Protein AF-A0A414PH60-F1 (afdb_monomer)

Solvent-accessible surface area (backbone atoms only — not comparable to full-atom values): 13903 Å² total; per-residue (Å²): 142,56,68,68,60,50,53,48,50,56,52,50,49,57,58,44,50,56,52,50,50,49,52,34,56,58,52,38,43,76,34,67,74,60,23,50,67,58,74,72,51,89,72,81,60,56,83,90,37,93,73,44,60,95,53,89,54,65,97,31,64,74,48,78,45,77,36,85,91,78,62,26,36,39,35,39,36,82,88,46,42,30,40,21,73,43,99,86,48,77,70,41,76,49,82,78,62,74,76,64,20,98,89,38,74,54,27,80,47,69,52,97,86,70,30,35,36,43,18,4,35,38,21,45,27,39,34,36,80,90,81,56,44,41,23,31,66,89,79,66,44,72,57,75,90,68,90,65,66,85,53,30,98,53,25,24,56,39,70,45,70,84,48,92,91,48,75,38,61,26,33,66,86,83,39,49,84,83,58,80,77,58,73,83,59,75,76,56,75,80,50,71,66,57,50,50,49,32,55,73,44,31,31,75,80,60,37,79,62,14,70,63,48,34,61,55,56,54,31,47,52,52,50,48,53,55,50,51,53,51,49,55,55,62,73,76,105

Organism: Bacteroides stercoris (NCBI:txid46506)

Nearest PDB structures (foldseek):
  4a2m-assembly2_D  TM=5.462E-01  e=1.491E-02  Bacteroides thetaiotaomicron VPI-5482
  5yp1-assembly1_A  TM=4.738E-01  e=5.887E-01  Pseudoxanthomonas mexicana
  8ojh-assembly1_A  TM=5.884E-01  e=1.587E+00  Homo sapiens
  3ei1-assembly1_A  TM=3.874E-01  e=5.405E+00  Homo sapiens
  4e5z-assembly1_A  TM=4.357E-01  e=9.138E+00  Homo sapiens

Secondary structure (DSSP, 8-state):
--HHHHHHHHHHHHHHHHHHHHHHHHHHTTSTTTHHHHHH---PPPTTSTT--S-TTTTTEEEEEEETTTTEEEEEETTEEEEESSTTSPPEE-SS-----TT-EEEEEE-TTSPEEEEETTEEEEEETTTTEEEETTT-SBPP----SSS-SS-EEEEE--STT--EEEETTTB-SSSPPPGGGTTPPPPHHHHHHHHHTTHHHHGGGHHHHHHHHHHHHHHHHHHHHHHHHHHT-

pLDDT: mean 85.85, std 8.8, range [46.19, 95.44]

Radius of gyration: 25.02 Å; Cα contacts (8 Å, |Δi|>4): 302; chains: 1; bounding box: 64×38×75 Å

Structure (mmCIF, N/CA/C/O backbone):
data_AF-A0A414PH60-F1
#
_entry.id   AF-A0A414PH60-F1
#
loop_
_atom_site.group_PDB
_atom_site.id
_atom_site.type_symbol
_atom_site.label_atom_id
_atom_site.label_alt_id
_atom_site.label_comp_id
_atom_site.label_asym_id
_atom_site.label_entity_id
_atom_site.label_seq_id
_atom_site.pdbx_PDB_ins_code
_atom_site.Cartn_x
_atom_site.Cartn_y
_atom_site.Cartn_z
_atom_site.occupancy
_atom_site.B_iso_or_equiv
_atom_site.auth_seq_id
_atom_site.auth_comp_id
_atom_site.auth_asym_id
_atom_site.auth_atom_id
_atom_site.pdbx_PDB_model_num
ATOM 1 N N . TRP A 1 1 ? 40.222 -10.799 -34.090 1.00 56.47 1 TRP A N 1
ATOM 2 C CA . TRP A 1 1 ? 39.369 -10.710 -32.886 1.00 56.47 1 TRP A CA 1
ATOM 3 C C . TRP A 1 1 ? 38.248 -9.677 -33.088 1.00 56.47 1 TRP A C 1
ATOM 5 O O . TRP A 1 1 ? 38.099 -8.765 -32.292 1.00 56.47 1 TRP A O 1
ATOM 15 N N . THR A 1 2 ? 37.490 -9.743 -34.195 1.00 70.31 2 THR A N 1
ATOM 16 C CA . THR A 1 2 ? 36.710 -8.560 -34.640 1.00 70.31 2 THR A CA 1
ATOM 17 C C . THR A 1 2 ? 35.392 -8.882 -35.355 1.00 70.31 2 THR A C 1
ATOM 19 O O . THR A 1 2 ? 34.363 -8.362 -34.949 1.00 70.31 2 THR A O 1
ATOM 22 N N . ARG A 1 3 ? 35.339 -9.785 -36.347 1.00 74.06 3 ARG A N 1
ATOM 23 C CA . ARG A 1 3 ? 34.066 -10.067 -37.057 1.00 74.06 3 ARG A CA 1
ATOM 24 C C . ARG A 1 3 ? 33.041 -10.857 -36.244 1.00 74.06 3 ARG A C 1
ATOM 26 O O . ARG A 1 3 ? 31.875 -10.491 -36.235 1.00 74.06 3 ARG A O 1
ATOM 33 N N . LEU A 1 4 ? 33.465 -11.922 -35.563 1.00 82.19 4 LEU A N 1
ATOM 34 C CA . LEU A 1 4 ? 32.552 -12.765 -34.785 1.00 82.19 4 LEU A CA 1
ATOM 35 C C . LEU A 1 4 ? 31.919 -11.969 -33.632 1.00 82.19 4 LEU A C 1
ATOM 37 O O . LEU A 1 4 ? 30.708 -12.010 -33.463 1.00 82.19 4 LEU A O 1
ATOM 41 N N . SER A 1 5 ? 32.723 -11.176 -32.915 1.00 82.38 5 SER A N 1
ATOM 42 C CA . SER A 1 5 ? 32.247 -10.275 -31.856 1.00 82.38 5 SER A CA 1
ATOM 43 C C . SER A 1 5 ? 31.235 -9.250 -32.382 1.00 82.38 5 SER A C 1
ATOM 45 O O . SER A 1 5 ? 30.166 -9.103 -31.801 1.00 82.38 5 SER A O 1
ATOM 47 N N . LEU A 1 6 ? 31.499 -8.620 -33.535 1.00 81.69 6 LEU A N 1
ATOM 48 C CA . LEU A 1 6 ? 30.556 -7.685 -34.162 1.00 81.69 6 LEU A CA 1
ATOM 49 C C . LEU A 1 6 ? 29.247 -8.361 -34.593 1.00 81.69 6 LEU A C 1
ATOM 51 O O . LEU A 1 6 ? 28.175 -7.802 -34.380 1.00 81.69 6 LEU A O 1
ATOM 55 N N . LEU A 1 7 ? 29.311 -9.572 -35.155 1.00 84.25 7 LEU A N 1
ATOM 56 C CA . LEU A 1 7 ? 28.117 -10.338 -35.529 1.00 84.25 7 LEU A CA 1
ATOM 57 C C . LEU A 1 7 ? 27.280 -10.722 -34.303 1.00 84.25 7 LEU A C 1
ATOM 59 O O . LEU A 1 7 ? 26.054 -10.615 -34.340 1.00 84.25 7 LEU A O 1
ATOM 63 N N . TRP A 1 8 ? 27.930 -11.134 -33.211 1.00 87.38 8 TRP A N 1
ATOM 64 C CA . TRP A 1 8 ? 27.258 -11.419 -31.945 1.00 87.38 8 TRP A CA 1
ATOM 65 C C . TRP A 1 8 ? 26.667 -10.164 -31.316 1.00 87.38 8 TRP A C 1
ATOM 67 O O . TRP A 1 8 ? 25.507 -10.196 -30.923 1.00 87.38 8 TRP A O 1
ATOM 77 N N . HIS A 1 9 ? 27.409 -9.059 -31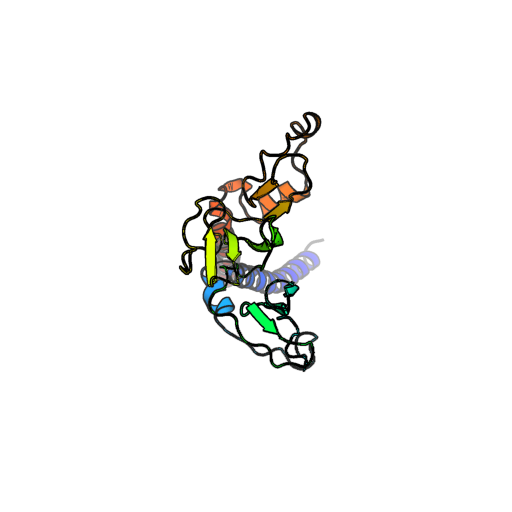.278 1.00 84.12 9 HIS A N 1
ATOM 78 C CA . HIS A 1 9 ? 26.924 -7.779 -30.770 1.00 84.12 9 HIS A CA 1
ATOM 79 C C . HIS A 1 9 ? 25.702 -7.288 -31.556 1.00 84.12 9 HIS A C 1
ATOM 81 O O . HIS A 1 9 ? 24.718 -6.868 -30.960 1.00 84.12 9 HIS A O 1
ATOM 87 N N . ASP A 1 10 ? 25.713 -7.406 -32.884 1.00 82.06 10 ASP A N 1
ATOM 88 C CA . ASP A 1 10 ? 24.602 -6.965 -33.729 1.00 82.06 10 ASP A CA 1
ATOM 89 C C . ASP A 1 10 ? 23.386 -7.907 -33.621 1.00 82.06 10 ASP A C 1
ATOM 91 O O . ASP A 1 10 ? 22.241 -7.455 -33.618 1.00 82.06 10 ASP A O 1
ATOM 95 N N . LYS A 1 11 ? 23.597 -9.222 -33.470 1.00 84.44 11 LYS A N 1
ATOM 96 C CA . LYS A 1 11 ? 22.504 -10.172 -33.200 1.00 84.44 11 LYS A CA 1
ATOM 97 C C . LYS A 1 11 ? 21.887 -9.926 -31.823 1.00 84.44 11 LYS A C 1
ATOM 99 O O . LYS A 1 11 ? 20.669 -9.791 -31.724 1.00 84.44 11 LYS A O 1
ATOM 104 N N . LEU A 1 12 ? 22.726 -9.840 -30.792 1.00 86.62 12 LEU A N 1
ATOM 105 C CA . LEU A 1 12 ? 22.316 -9.674 -29.402 1.00 86.62 12 LEU A CA 1
ATOM 106 C C . LEU A 1 12 ? 21.660 -8.308 -29.193 1.00 86.62 12 LEU A C 1
ATOM 108 O O . LEU A 1 12 ? 20.571 -8.250 -28.635 1.00 86.62 12 LEU A O 1
ATOM 112 N N . GLY A 1 13 ? 22.239 -7.247 -29.760 1.00 83.06 13 GLY A N 1
ATOM 113 C CA . GLY A 1 13 ? 21.669 -5.901 -29.778 1.00 83.06 13 GLY A CA 1
ATOM 114 C C . GLY A 1 13 ? 20.274 -5.849 -30.404 1.00 83.06 13 GLY A C 1
ATOM 115 O O . GLY A 1 13 ? 19.380 -5.206 -29.868 1.00 83.06 13 GLY A O 1
ATOM 116 N N . ARG A 1 14 ? 20.022 -6.574 -31.505 1.00 82.19 14 ARG A N 1
ATOM 117 C CA . ARG A 1 14 ? 18.676 -6.629 -32.113 1.00 82.19 14 ARG A CA 1
ATOM 118 C C . ARG A 1 14 ? 17.655 -7.304 -31.207 1.00 82.19 14 ARG A C 1
ATOM 120 O O . ARG A 1 14 ? 16.536 -6.812 -31.095 1.00 82.19 14 ARG A O 1
ATOM 127 N N . THR A 1 15 ? 18.026 -8.418 -30.579 1.00 83.56 15 THR A N 1
ATOM 128 C CA . THR A 1 15 ? 17.140 -9.107 -29.632 1.00 83.56 15 THR A CA 1
ATOM 129 C C . THR A 1 15 ? 16.895 -8.278 -28.376 1.00 83.56 15 THR A C 1
ATOM 131 O O . THR A 1 15 ? 15.759 -8.202 -27.916 1.00 83.56 15 THR A O 1
ATOM 134 N N . THR A 1 16 ? 17.919 -7.601 -27.849 1.00 87.25 16 THR A N 1
ATOM 135 C CA . THR A 1 16 ? 17.773 -6.788 -26.640 1.00 87.25 16 THR A CA 1
ATOM 136 C C . THR A 1 16 ? 16.994 -5.506 -26.891 1.00 87.25 16 THR A C 1
ATOM 138 O O . THR A 1 16 ? 16.261 -5.119 -25.999 1.00 87.25 16 THR A O 1
ATOM 141 N N . ILE A 1 17 ? 17.026 -4.902 -28.088 1.00 87.25 17 ILE A N 1
ATOM 142 C CA . ILE A 1 17 ? 16.158 -3.751 -28.417 1.00 87.25 17 ILE A CA 1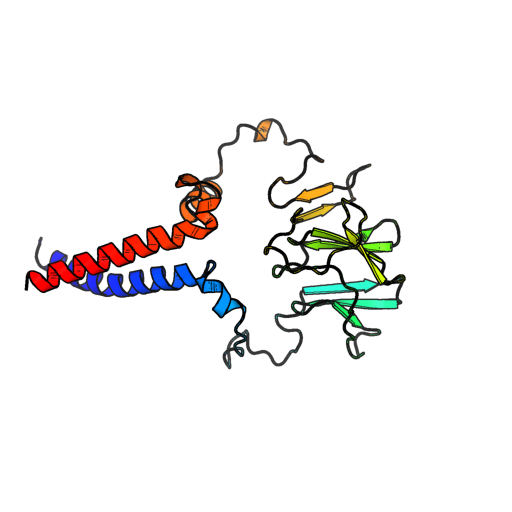
ATOM 143 C C . ILE A 1 17 ? 14.685 -4.080 -28.161 1.00 87.25 17 ILE A C 1
ATOM 145 O O . ILE A 1 17 ? 13.990 -3.299 -27.517 1.00 87.25 17 ILE A O 1
ATOM 149 N N . ILE A 1 18 ? 14.208 -5.232 -28.642 1.00 87.25 18 ILE A N 1
ATOM 150 C CA . ILE A 1 18 ? 12.805 -5.639 -28.473 1.00 87.25 18 ILE A CA 1
ATOM 151 C C . ILE A 1 18 ? 12.488 -5.831 -26.986 1.00 87.25 18 ILE A C 1
ATOM 153 O O . ILE A 1 18 ? 11.480 -5.320 -26.504 1.00 87.25 18 ILE A O 1
ATOM 157 N N . LEU A 1 19 ? 13.372 -6.511 -26.249 1.00 89.06 19 LEU A N 1
ATOM 158 C CA . LEU A 1 19 ? 13.210 -6.729 -24.810 1.00 89.06 19 LEU A CA 1
ATOM 159 C C . LEU A 1 19 ? 13.241 -5.416 -24.015 1.00 89.06 19 LEU A C 1
ATOM 161 O O . LEU A 1 19 ? 12.415 -5.216 -23.134 1.00 89.06 19 LEU A O 1
ATOM 165 N N . THR A 1 20 ? 14.148 -4.495 -24.337 1.00 89.62 20 THR A N 1
ATOM 166 C CA . THR A 1 20 ? 14.257 -3.193 -23.670 1.00 89.62 20 THR A CA 1
ATOM 167 C C . THR A 1 20 ? 13.045 -2.314 -23.959 1.00 89.62 20 THR A C 1
ATOM 169 O O . THR A 1 20 ? 12.553 -1.661 -23.045 1.00 89.62 20 THR A O 1
ATOM 172 N N . LEU A 1 21 ? 12.527 -2.318 -25.193 1.00 90.12 21 LEU A N 1
ATOM 173 C CA . LEU A 1 21 ? 11.282 -1.618 -25.522 1.00 90.12 21 LEU A CA 1
ATOM 174 C C . LEU A 1 21 ? 10.098 -2.196 -24.747 1.00 90.12 21 LEU A C 1
ATOM 176 O O . LEU A 1 21 ? 9.318 -1.428 -24.190 1.00 90.12 21 LEU A O 1
ATOM 180 N N . LEU A 1 22 ? 9.992 -3.528 -24.670 1.00 91.00 22 LEU A N 1
ATOM 181 C CA . LEU A 1 22 ? 8.966 -4.191 -23.870 1.00 91.00 22 LEU A CA 1
ATOM 182 C C . LEU A 1 22 ? 9.049 -3.735 -22.410 1.00 91.00 22 LEU A C 1
ATOM 184 O O . LEU A 1 22 ? 8.063 -3.225 -21.896 1.00 91.00 22 LEU A O 1
ATOM 188 N N . VAL A 1 23 ? 10.229 -3.826 -21.787 1.00 90.31 23 VAL A N 1
ATOM 189 C CA . VAL A 1 23 ? 10.454 -3.420 -20.389 1.00 90.31 23 VAL A CA 1
ATOM 190 C C . VAL A 1 23 ? 10.123 -1.944 -20.160 1.00 90.31 23 VAL A C 1
ATOM 192 O O . VAL A 1 23 ? 9.470 -1.622 -19.170 1.00 90.31 23 VAL A O 1
ATOM 195 N N . ALA A 1 24 ? 10.532 -1.045 -21.062 1.00 89.06 24 ALA A N 1
ATOM 196 C CA . ALA A 1 24 ? 10.251 0.385 -20.937 1.00 89.06 24 ALA A CA 1
ATOM 197 C C . ALA A 1 24 ? 8.742 0.675 -20.984 1.00 89.06 24 ALA A C 1
ATOM 199 O O . ALA A 1 24 ? 8.224 1.385 -20.124 1.00 89.06 24 ALA A O 1
ATOM 200 N N . VAL A 1 25 ? 8.029 0.080 -21.946 1.00 87.44 25 VAL A N 1
ATOM 201 C CA . VAL A 1 25 ? 6.582 0.276 -22.106 1.00 87.44 25 VAL A CA 1
ATOM 202 C C . VAL A 1 25 ? 5.806 -0.369 -20.959 1.00 87.44 25 VAL A C 1
ATOM 204 O O . VAL A 1 25 ? 4.931 0.270 -20.384 1.00 87.44 25 VAL A O 1
ATOM 207 N N . THR A 1 26 ? 6.138 -1.602 -20.566 1.00 89.88 26 THR A N 1
ATOM 208 C CA . THR A 1 26 ? 5.489 -2.247 -19.414 1.00 89.88 26 THR A CA 1
ATOM 209 C C . THR A 1 26 ? 5.811 -1.529 -18.107 1.00 89.88 26 THR A C 1
ATOM 211 O O . THR A 1 26 ? 4.972 -1.485 -17.216 1.00 89.88 26 THR A O 1
ATOM 214 N N . GLY A 1 27 ? 6.996 -0.924 -17.989 1.00 87.88 27 GLY A N 1
ATOM 215 C CA . GLY A 1 27 ? 7.377 -0.111 -16.836 1.00 87.88 27 GLY A CA 1
ATOM 216 C C . GLY A 1 27 ? 6.501 1.133 -16.672 1.00 87.88 27 GLY A C 1
ATOM 217 O O . GLY A 1 27 ? 6.138 1.479 -15.551 1.00 87.88 27 GLY A O 1
ATOM 218 N N . TRP A 1 28 ? 6.084 1.768 -17.772 1.00 89.12 28 TRP A N 1
ATOM 219 C CA . TRP A 1 28 ? 5.118 2.874 -17.737 1.00 89.12 28 TRP A CA 1
ATOM 220 C C . TRP A 1 28 ? 3.759 2.458 -17.183 1.00 89.12 28 TRP A C 1
ATOM 222 O O . TRP A 1 28 ? 3.137 3.227 -16.455 1.00 89.12 28 TRP A O 1
ATOM 232 N N . CYS A 1 29 ? 3.326 1.228 -17.464 1.00 88.50 29 CYS A N 1
ATOM 233 C CA . CYS A 1 29 ? 2.071 0.682 -16.951 1.00 88.50 29 CYS A CA 1
ATOM 234 C C . CYS A 1 29 ? 2.049 0.500 -15.424 1.00 88.50 29 CYS A C 1
ATOM 236 O O . CYS A 1 29 ? 0.973 0.327 -14.863 1.00 88.50 29 CYS A O 1
ATOM 238 N N . LEU A 1 30 ? 3.201 0.553 -14.745 1.00 83.31 30 LEU A N 1
ATOM 239 C CA . LEU A 1 30 ? 3.300 0.409 -13.286 1.00 83.31 30 LEU A CA 1
ATOM 240 C C . LEU A 1 30 ? 3.053 1.722 -12.523 1.00 83.31 30 LEU A C 1
ATOM 242 O O . LEU A 1 30 ? 3.074 1.730 -11.292 1.00 83.31 30 LEU A O 1
ATOM 246 N N . ARG A 1 31 ? 2.866 2.851 -13.219 1.00 83.19 31 ARG A N 1
ATOM 247 C CA . ARG A 1 31 ? 2.635 4.167 -12.602 1.00 83.19 31 ARG A CA 1
ATOM 248 C C . ARG A 1 31 ? 1.480 4.915 -13.284 1.00 83.19 31 ARG A C 1
ATOM 250 O O . ARG A 1 31 ? 1.209 4.693 -14.467 1.00 83.19 31 ARG A O 1
ATOM 257 N N . PRO A 1 32 ? 0.764 5.807 -12.571 1.00 78.25 32 PRO A N 1
ATOM 258 C CA . PRO A 1 32 ? -0.215 6.681 -13.211 1.00 78.25 32 PRO A CA 1
ATOM 259 C C . PRO A 1 32 ? 0.495 7.605 -14.218 1.00 78.25 32 PRO A C 1
ATOM 261 O O . PRO A 1 32 ? 1.629 8.001 -13.948 1.00 78.25 32 PRO A O 1
ATOM 264 N N . PRO A 1 33 ? -0.125 7.967 -15.358 1.00 80.12 33 PRO A N 1
ATOM 265 C CA . PRO A 1 33 ? -1.528 7.733 -15.720 1.00 80.12 33 PRO A CA 1
ATOM 266 C C . PRO A 1 33 ? -1.813 6.380 -16.395 1.00 80.12 33 PRO A C 1
ATOM 268 O O . PRO A 1 33 ? -2.961 5.949 -16.399 1.00 80.12 33 PRO A O 1
ATOM 271 N N . VAL A 1 34 ? -0.806 5.684 -16.940 1.00 84.69 34 VAL A N 1
ATOM 272 C CA . VAL A 1 34 ? -1.013 4.462 -17.752 1.00 84.69 34 VAL A CA 1
ATOM 273 C C . VAL A 1 34 ? -1.545 3.293 -16.917 1.00 84.69 34 VAL A C 1
ATOM 275 O O . VAL A 1 34 ? -2.307 2.471 -17.418 1.00 84.69 34 VAL A O 1
ATOM 278 N N . MET A 1 35 ? -1.212 3.251 -15.627 1.00 84.31 35 MET A N 1
ATOM 279 C CA . MET A 1 35 ? -1.757 2.261 -14.696 1.00 84.31 35 MET A CA 1
ATOM 280 C C . MET A 1 35 ? -3.272 2.394 -14.472 1.00 84.31 35 MET A C 1
ATOM 282 O O . MET A 1 35 ? -3.927 1.393 -14.205 1.00 84.31 35 MET A O 1
ATOM 286 N N . ILE A 1 36 ? -3.847 3.599 -14.575 1.00 80.81 36 ILE A N 1
ATOM 287 C CA . ILE A 1 36 ? -5.259 3.861 -14.236 1.00 80.81 36 ILE A CA 1
ATOM 288 C C . ILE A 1 36 ? -6.226 2.976 -15.042 1.00 80.81 36 ILE A C 1
ATOM 290 O O . ILE A 1 36 ? -7.015 2.265 -14.420 1.00 80.81 36 ILE A O 1
ATOM 294 N N . PRO A 1 37 ? -6.182 2.941 -16.391 1.00 83.56 37 PRO A N 1
ATOM 295 C CA . PRO A 1 37 ? -7.078 2.076 -17.156 1.00 83.56 37 PRO A CA 1
ATOM 296 C C . PRO A 1 37 ? -6.883 0.590 -16.832 1.00 83.56 37 PRO A C 1
ATOM 298 O O . PRO A 1 37 ? -7.853 -0.162 -16.856 1.00 83.56 37 PRO A O 1
ATOM 301 N N . LEU A 1 38 ? -5.664 0.161 -16.487 1.00 83.44 38 LEU A N 1
ATOM 302 C CA . LEU A 1 38 ? -5.393 -1.226 -16.099 1.00 83.44 38 LEU A CA 1
ATOM 303 C C . LEU A 1 38 ? -6.008 -1.560 -14.737 1.00 83.44 38 LEU A C 1
ATOM 305 O O . LEU A 1 38 ? -6.641 -2.599 -14.601 1.00 83.44 38 LEU A O 1
ATOM 309 N N . ALA A 1 39 ? -5.877 -0.664 -13.757 1.00 75.94 39 ALA A N 1
ATOM 310 C CA . ALA A 1 39 ? -6.427 -0.846 -12.415 1.00 75.94 39 ALA A CA 1
ATOM 311 C C . ALA A 1 39 ? -7.966 -0.821 -12.393 1.00 75.94 39 ALA A C 1
ATOM 313 O O . ALA A 1 39 ? -8.583 -1.508 -11.584 1.00 75.94 39 ALA A O 1
ATOM 314 N N . LEU A 1 40 ? -8.591 -0.052 -13.290 1.00 79.06 40 LEU A N 1
ATOM 315 C CA . LEU A 1 40 ? -10.051 0.038 -13.400 1.00 79.06 40 LEU A CA 1
ATOM 316 C C . LEU A 1 40 ? -10.672 -1.108 -14.214 1.00 79.06 40 LEU A C 1
ATOM 318 O O . LEU A 1 40 ? -11.886 -1.312 -14.164 1.00 79.06 40 LEU A O 1
ATOM 322 N N . THR A 1 41 ? -9.868 -1.865 -14.963 1.00 81.06 41 THR A N 1
ATOM 323 C CA . THR A 1 41 ? -10.364 -2.960 -15.801 1.00 81.06 41 THR A CA 1
ATOM 324 C C . THR A 1 41 ? -10.328 -4.276 -15.033 1.00 81.06 41 THR A C 1
ATOM 326 O O . THR A 1 41 ? -9.264 -4.825 -14.755 1.00 81.06 41 THR A O 1
ATOM 329 N N . LYS A 1 42 ? -11.504 -4.840 -14.739 1.00 76.94 42 LYS A N 1
ATOM 330 C CA . LYS A 1 42 ? -11.606 -6.197 -14.189 1.00 76.94 42 LYS A CA 1
ATOM 331 C C . LYS A 1 42 ? -11.345 -7.214 -15.299 1.00 76.94 42 LYS A C 1
ATOM 333 O O . LYS A 1 42 ? -12.056 -7.234 -16.301 1.00 76.94 42 LYS A O 1
ATOM 338 N N . THR A 1 43 ? -10.345 -8.068 -15.112 1.00 80.94 43 THR A N 1
ATOM 339 C CA . THR A 1 43 ? -10.076 -9.210 -15.994 1.00 80.94 43 THR A CA 1
ATOM 340 C C . THR A 1 43 ? -10.339 -10.507 -15.230 1.00 80.94 43 THR A C 1
ATOM 342 O O . THR A 1 43 ? -10.036 -10.570 -14.037 1.00 80.94 43 THR A O 1
ATOM 345 N N . PRO A 1 44 ? -10.957 -11.525 -15.857 1.00 81.50 44 PRO A N 1
ATOM 346 C CA . PRO A 1 44 ? -11.134 -12.814 -15.204 1.00 81.50 44 PRO A CA 1
ATOM 347 C C . PRO A 1 44 ? -9.769 -13.455 -14.944 1.00 81.50 44 PRO A C 1
ATOM 349 O O . PRO A 1 44 ? -8.821 -13.251 -15.709 1.00 81.50 44 PRO A O 1
ATOM 352 N N . ALA A 1 45 ? -9.684 -14.255 -13.882 1.00 84.38 45 ALA A N 1
ATOM 353 C CA . ALA A 1 45 ? -8.503 -15.067 -13.636 1.00 84.38 45 ALA A CA 1
ATOM 354 C C . ALA A 1 45 ? -8.233 -15.983 -14.841 1.00 84.38 45 ALA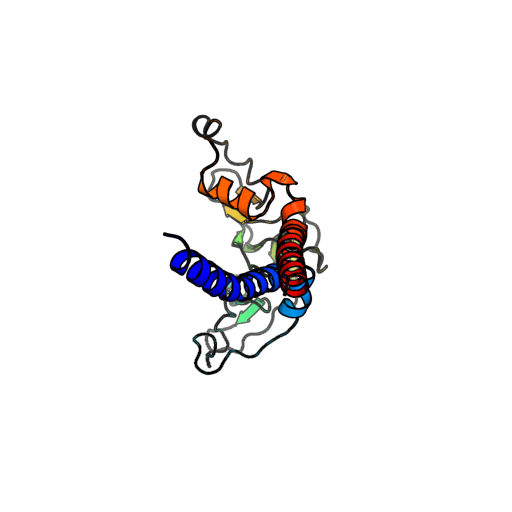 A C 1
ATOM 356 O O . ALA A 1 45 ? -9.155 -16.506 -15.471 1.00 84.38 45 ALA A O 1
ATOM 357 N N . LEU A 1 46 ? -6.957 -16.151 -15.184 1.00 85.19 46 LEU A N 1
ATOM 358 C CA . LEU A 1 46 ? -6.552 -17.013 -16.289 1.00 85.19 46 LEU A CA 1
ATOM 359 C C . LEU A 1 46 ? -6.816 -18.481 -15.915 1.00 85.19 46 LEU A C 1
ATOM 361 O O . LEU A 1 46 ? -6.280 -18.926 -14.893 1.00 85.19 46 LEU A O 1
ATOM 365 N N . PRO A 1 47 ? -7.572 -19.243 -16.730 1.00 87.00 47 PRO A N 1
ATOM 366 C CA . PRO A 1 47 ? -7.911 -20.621 -16.404 1.00 87.00 47 PRO A CA 1
ATOM 367 C C . PRO A 1 47 ? -6.683 -21.494 -16.141 1.00 87.00 47 PRO A C 1
ATOM 369 O O . PRO A 1 47 ? -5.712 -21.454 -16.901 1.00 87.00 47 PRO A O 1
ATOM 372 N N . GLY A 1 48 ? -6.727 -22.288 -15.070 1.00 84.19 48 GLY A N 1
ATOM 373 C CA . GLY 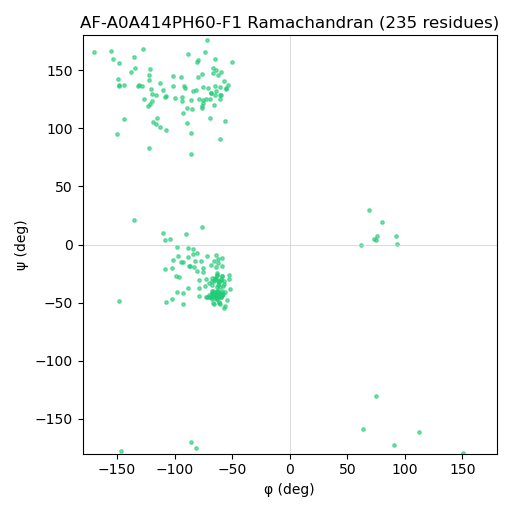A 1 48 ? -5.631 -23.189 -14.687 1.00 84.19 48 GLY A CA 1
ATOM 374 C C . GLY A 1 48 ? -4.419 -22.507 -14.038 1.00 84.19 48 GLY A C 1
ATOM 375 O O . GLY A 1 48 ? -3.401 -23.161 -13.807 1.00 84.19 48 GLY A O 1
ATOM 376 N N . THR A 1 49 ? -4.505 -21.210 -13.732 1.00 87.12 49 THR A N 1
ATOM 377 C CA . THR A 1 49 ? -3.529 -20.527 -12.868 1.00 87.12 49 THR A CA 1
ATOM 378 C C . THR A 1 49 ? -3.933 -20.636 -11.400 1.00 87.12 49 THR A C 1
ATOM 380 O O . THR A 1 49 ? -5.086 -20.906 -11.086 1.00 87.12 49 THR A O 1
ATOM 383 N N . SER A 1 50 ? -3.009 -20.363 -10.476 1.00 84.31 50 SER A N 1
ATOM 384 C CA . SER A 1 50 ? -3.323 -20.301 -9.039 1.00 84.31 50 SER A CA 1
ATOM 385 C C . SER A 1 50 ? -4.332 -19.205 -8.676 1.00 84.31 50 SER A C 1
ATOM 387 O O . SER A 1 50 ? -4.855 -19.215 -7.570 1.00 84.31 50 SER A O 1
ATOM 389 N N . LEU A 1 51 ? -4.571 -18.241 -9.572 1.00 83.31 51 LEU A N 1
ATOM 390 C CA . LEU A 1 51 ? -5.567 -17.183 -9.393 1.00 83.31 51 LE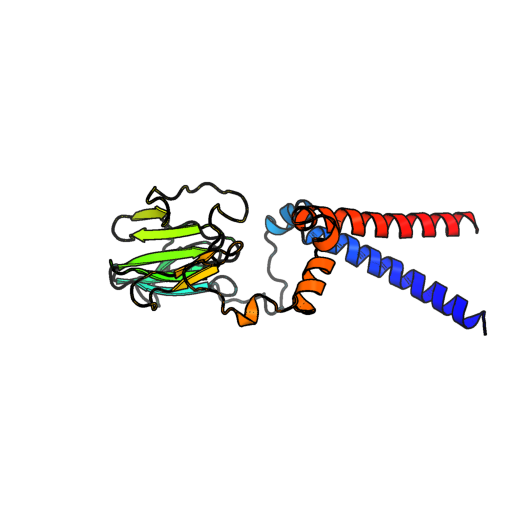U A CA 1
ATOM 391 C C . LEU A 1 51 ? -6.987 -17.667 -9.719 1.00 83.31 51 LEU A C 1
ATOM 393 O O . LEU A 1 51 ? -7.951 -17.081 -9.233 1.00 83.31 51 LEU A O 1
ATOM 397 N N . ASP A 1 52 ? -7.115 -18.720 -10.530 1.00 86.94 52 ASP A N 1
ATOM 398 C CA . ASP A 1 52 ? -8.392 -19.325 -10.902 1.00 86.94 52 ASP A CA 1
ATOM 399 C C . ASP A 1 52 ? -8.804 -20.344 -9.837 1.00 86.94 52 ASP A C 1
ATOM 401 O O . ASP A 1 52 ? -8.335 -21.483 -9.806 1.00 86.94 52 ASP A O 1
ATOM 405 N N . SER A 1 53 ? -9.641 -19.891 -8.904 1.00 87.00 53 SER A N 1
ATOM 406 C CA . SER A 1 53 ? -10.086 -20.678 -7.759 1.00 87.00 53 SER A CA 1
ATOM 407 C C . SER A 1 53 ? -11.610 -20.666 -7.655 1.00 87.00 53 SER A C 1
ATOM 409 O O . SER A 1 53 ? -12.217 -19.598 -7.749 1.00 87.00 53 SER A O 1
ATOM 411 N N . PRO A 1 54 ? -12.251 -21.821 -7.387 1.00 89.19 54 PRO A N 1
ATOM 412 C CA . PRO A 1 54 ? -13.690 -21.878 -7.140 1.00 89.19 54 PRO A CA 1
ATOM 413 C C . PRO A 1 54 ? -14.078 -21.287 -5.774 1.00 89.19 54 PRO A C 1
ATOM 415 O O . PRO A 1 54 ? -15.264 -21.128 -5.493 1.00 89.19 54 PRO A O 1
ATOM 418 N N . ASN A 1 55 ? -13.106 -20.992 -4.902 1.00 88.94 55 ASN A N 1
ATOM 419 C CA . ASN A 1 55 ? -13.363 -20.405 -3.593 1.00 88.94 55 ASN A CA 1
ATOM 420 C C . ASN A 1 55 ? -13.680 -18.899 -3.734 1.00 88.94 55 ASN A C 1
ATOM 422 O O . ASN A 1 55 ? -12.787 -18.137 -4.109 1.00 88.94 55 ASN A O 1
ATOM 426 N N . PRO A 1 56 ? -14.889 -18.435 -3.359 1.00 84.56 56 PRO A N 1
ATOM 427 C CA . PRO A 1 56 ? -15.282 -17.029 -3.495 1.00 84.56 56 PRO A CA 1
ATOM 428 C C . PRO A 1 56 ? -14.448 -16.062 -2.638 1.00 84.56 56 PRO A C 1
ATOM 430 O O . PRO A 1 56 ? -14.405 -14.868 -2.930 1.00 84.56 56 PRO A O 1
ATOM 433 N N . TRP A 1 57 ? -13.773 -16.565 -1.601 1.00 86.94 57 TRP A N 1
ATOM 434 C CA . TRP A 1 57 ? -12.907 -15.781 -0.717 1.00 86.94 57 TRP A CA 1
ATOM 435 C C . TRP A 1 57 ? -11.462 -15.681 -1.205 1.00 86.94 57 TRP A C 1
ATOM 437 O O . TRP A 1 57 ? -10.683 -14.903 -0.647 1.00 86.94 57 TRP A O 1
ATOM 447 N N . HIS A 1 58 ? -11.089 -16.468 -2.217 1.00 88.88 58 HIS A N 1
ATOM 448 C CA . HIS A 1 58 ? -9.734 -16.496 -2.747 1.00 88.88 58 HIS A CA 1
ATOM 449 C C . HIS A 1 58 ? -9.328 -15.111 -3.264 1.00 88.88 58 HIS A C 1
ATOM 451 O O . HIS A 1 58 ? -10.068 -14.492 -4.022 1.00 88.88 58 HIS A O 1
ATOM 457 N N . ASP A 1 59 ? -8.172 -14.617 -2.814 1.00 85.69 59 ASP A N 1
ATOM 458 C CA . ASP A 1 59 ? -7.627 -13.278 -3.112 1.00 85.69 59 ASP A CA 1
ATOM 459 C C . ASP A 1 59 ? -8.487 -12.073 -2.642 1.00 85.69 59 ASP A C 1
ATOM 461 O O . ASP A 1 59 ? -8.089 -10.908 -2.758 1.00 85.69 59 ASP A O 1
ATOM 465 N N . LYS A 1 60 ? -9.647 -12.332 -2.020 1.00 89.12 60 LYS A N 1
ATOM 466 C CA . LYS A 1 60 ? -10.552 -11.298 -1.498 1.00 89.12 60 LYS A CA 1
ATOM 467 C C . LYS A 1 60 ? -10.460 -11.130 0.007 1.00 89.12 60 LYS A C 1
ATOM 469 O O . LYS A 1 60 ? -10.396 -9.995 0.471 1.00 89.12 60 LYS A O 1
ATOM 474 N N . LEU A 1 61 ? -10.473 -12.225 0.769 1.00 92.31 61 LEU A N 1
ATOM 475 C CA . LEU A 1 61 ? -10.491 -12.179 2.232 1.00 92.31 61 LEU A CA 1
ATOM 476 C C . LEU A 1 61 ? -9.130 -11.735 2.780 1.00 92.31 61 LEU A C 1
ATOM 478 O O . LEU A 1 61 ? -8.106 -12.336 2.465 1.00 92.31 61 LEU A O 1
ATOM 482 N N . ARG A 1 62 ? -9.121 -10.686 3.607 1.00 92.06 62 ARG A N 1
ATOM 483 C CA . ARG A 1 62 ? -7.898 -10.101 4.179 1.00 92.06 62 ARG A CA 1
ATOM 484 C C . ARG A 1 62 ? -7.764 -10.415 5.656 1.00 92.06 62 ARG A C 1
ATOM 486 O O . ARG A 1 62 ? -6.715 -10.877 6.092 1.00 92.06 62 ARG A O 1
ATOM 493 N N . MET A 1 63 ? -8.827 -10.188 6.422 1.00 93.31 63 MET A N 1
ATOM 494 C CA . MET A 1 63 ? -8.842 -10.443 7.858 1.00 93.31 63 MET A CA 1
ATOM 495 C C . MET A 1 63 ? -10.232 -10.858 8.334 1.00 93.31 63 MET A C 1
ATOM 497 O O . MET A 1 63 ? -11.241 -10.501 7.729 1.00 93.31 63 MET A O 1
ATOM 501 N N . VAL A 1 64 ? -10.266 -11.565 9.464 1.00 94.38 64 VAL A N 1
ATOM 502 C CA . VAL A 1 64 ? -11.488 -11.949 10.179 1.00 94.38 64 VAL A CA 1
ATOM 503 C C . VAL A 1 64 ? -11.317 -11.623 11.661 1.00 94.38 64 VAL A C 1
ATOM 505 O O . VAL A 1 64 ? -10.253 -11.874 12.243 1.00 94.38 64 VAL A O 1
ATOM 508 N N . ARG A 1 65 ? -12.353 -11.052 12.270 1.00 94.81 65 ARG A N 1
ATOM 509 C CA . ARG A 1 65 ? -12.434 -10.757 13.702 1.00 94.81 65 ARG A CA 1
ATOM 510 C C . ARG A 1 65 ? -13.818 -11.106 14.219 1.00 94.81 65 ARG A C 1
ATOM 512 O O . ARG A 1 65 ? -14.786 -11.007 13.480 1.00 94.81 65 ARG A O 1
ATOM 519 N N . TYR A 1 66 ? -13.901 -11.519 15.473 1.00 94.12 66 TYR A N 1
ATOM 520 C CA . TYR A 1 66 ? -15.182 -11.646 16.151 1.00 94.12 66 TYR A CA 1
ATOM 521 C C . TYR A 1 66 ? -15.480 -10.337 16.879 1.00 94.12 66 TYR A C 1
ATOM 523 O O . TYR A 1 66 ? -14.575 -9.746 17.475 1.00 94.12 66 TYR A O 1
ATOM 531 N N . ASP A 1 67 ? -16.717 -9.864 16.786 1.00 93.25 67 ASP A N 1
ATOM 532 C CA . ASP A 1 67 ? -17.180 -8.670 17.473 1.00 93.25 67 ASP A CA 1
ATOM 533 C C . ASP A 1 67 ? -18.114 -9.051 18.618 1.00 93.25 67 ASP A C 1
ATOM 535 O O . ASP A 1 67 ? -19.308 -9.275 18.421 1.00 93.25 67 ASP A O 1
ATOM 539 N N . ASP A 1 68 ? -17.571 -9.093 19.834 1.00 91.19 68 ASP A N 1
ATOM 540 C CA . ASP A 1 68 ? -18.330 -9.453 21.036 1.00 91.19 68 ASP A CA 1
ATOM 541 C C . ASP A 1 68 ? -19.527 -8.518 21.290 1.00 91.19 68 ASP A C 1
ATOM 543 O O . ASP A 1 68 ? -20.520 -8.933 21.885 1.00 91.19 68 ASP A O 1
ATOM 547 N N . MET A 1 69 ? -19.456 -7.264 20.827 1.00 89.56 69 MET A N 1
ATOM 548 C CA . MET A 1 69 ? -20.502 -6.257 21.032 1.00 89.56 69 MET A CA 1
ATOM 549 C C . MET A 1 69 ? -21.701 -6.417 20.095 1.00 89.56 69 MET A C 1
ATOM 551 O O . MET A 1 69 ? -22.815 -6.053 20.474 1.00 89.56 69 MET A O 1
ATOM 555 N N . CYS A 1 70 ? -21.481 -6.930 18.885 1.00 90.31 70 CYS A N 1
ATOM 556 C CA . CYS A 1 70 ? -22.532 -7.192 17.899 1.00 90.31 70 CYS A CA 1
ATOM 557 C C . CYS A 1 70 ? -22.913 -8.681 17.837 1.00 90.31 70 CYS A C 1
ATOM 559 O O . CYS A 1 70 ? -23.954 -9.019 17.277 1.00 90.31 70 CYS A O 1
ATOM 561 N N . GLY A 1 71 ? -22.102 -9.563 18.430 1.00 92.50 71 GLY A N 1
ATOM 562 C CA . GLY A 1 71 ? -22.314 -11.008 18.431 1.00 92.50 71 GLY A CA 1
ATOM 563 C C . GLY A 1 71 ? -22.126 -11.648 17.055 1.00 92.50 71 GLY A C 1
ATOM 564 O O . GLY A 1 71 ? -22.793 -12.634 16.751 1.00 92.50 71 GLY A O 1
ATOM 565 N N . ASP A 1 72 ? -21.268 -11.075 16.209 1.00 94.75 72 ASP A N 1
ATOM 566 C CA . ASP A 1 72 ? -21.063 -11.510 14.830 1.00 94.75 72 ASP A CA 1
ATOM 567 C C . ASP A 1 72 ? -19.579 -11.592 14.444 1.00 94.75 72 ASP A C 1
ATOM 569 O O . ASP A 1 72 ? -18.682 -11.042 15.085 1.00 94.75 72 ASP A O 1
ATOM 573 N N . TRP A 1 73 ? -19.307 -12.325 13.368 1.00 95.19 73 TRP A N 1
ATOM 574 C CA . TRP A 1 73 ? -18.015 -12.312 12.703 1.00 95.19 73 TRP A CA 1
ATOM 575 C C . TRP A 1 73 ? -17.957 -11.149 11.729 1.00 95.19 73 TRP A C 1
ATOM 577 O O . TRP A 1 73 ? -18.837 -10.961 10.895 1.00 95.19 73 TRP A O 1
ATOM 587 N N . LEU A 1 74 ? -16.870 -10.403 11.799 1.00 95.12 74 LEU A N 1
ATOM 588 C CA . LEU A 1 74 ? -16.572 -9.291 10.928 1.00 95.12 74 LEU A CA 1
ATOM 589 C C . LEU A 1 74 ? -15.434 -9.680 9.989 1.00 95.12 74 LEU A C 1
ATOM 591 O O . LEU A 1 74 ? -14.367 -10.132 10.414 1.00 95.12 74 LEU A O 1
ATOM 595 N N . LEU A 1 75 ? -15.666 -9.512 8.694 1.00 94.81 75 LEU A N 1
ATOM 596 C CA . LEU A 1 75 ? -14.754 -9.886 7.627 1.00 94.81 75 LEU A CA 1
ATOM 597 C C . LEU A 1 75 ? -14.317 -8.628 6.889 1.00 94.81 75 LEU A C 1
ATOM 599 O O . LEU A 1 75 ? -15.151 -7.849 6.434 1.00 94.81 75 LEU A O 1
ATOM 603 N N . SER A 1 76 ? -13.009 -8.456 6.732 1.00 94.12 76 SER A N 1
ATOM 604 C CA . SER A 1 76 ? -12.425 -7.436 5.865 1.00 94.12 76 SER A CA 1
ATOM 605 C C . SER A 1 76 ? -12.023 -8.079 4.544 1.00 94.12 76 SER A C 1
ATOM 607 O O . SER A 1 76 ? -11.283 -9.071 4.521 1.00 94.12 76 SER A O 1
ATOM 609 N N . THR A 1 77 ? -12.511 -7.521 3.439 1.00 92.69 77 THR A N 1
ATOM 610 C CA . THR A 1 77 ? -12.230 -7.996 2.083 1.00 92.69 77 THR A CA 1
ATOM 611 C C . THR A 1 77 ? -11.724 -6.866 1.193 1.00 92.69 77 THR A C 1
ATOM 613 O O . THR A 1 77 ? -11.849 -5.690 1.528 1.00 92.69 77 THR A O 1
ATOM 616 N N . SER A 1 78 ? -11.213 -7.210 0.011 1.00 87.94 78 SER A N 1
ATOM 617 C CA . SER A 1 78 ? -10.890 -6.234 -1.040 1.00 87.94 78 SER A CA 1
ATOM 618 C C . SER A 1 78 ? -12.103 -5.448 -1.563 1.00 87.94 78 SER A C 1
ATOM 620 O O . SER A 1 78 ? -11.923 -4.487 -2.301 1.00 87.94 78 SER A O 1
ATOM 622 N N . GLU A 1 79 ? -13.328 -5.867 -1.235 1.00 86.94 79 GLU A N 1
ATOM 623 C CA . GLU A 1 79 ? -14.585 -5.235 -1.666 1.00 86.94 79 GLU A CA 1
ATOM 624 C C . GLU A 1 79 ? -15.324 -4.537 -0.507 1.00 86.94 79 GLU A C 1
ATOM 626 O O . GLU A 1 79 ? -16.473 -4.126 -0.665 1.00 86.94 79 GLU A O 1
ATOM 631 N N . GLY A 1 80 ? -14.677 -4.405 0.656 1.00 90.38 80 GLY A N 1
ATOM 632 C CA . GLY A 1 80 ? -15.246 -3.800 1.859 1.00 90.38 80 GLY A CA 1
ATOM 633 C C . GLY A 1 80 ? -15.467 -4.804 2.989 1.00 90.38 80 GLY A C 1
ATOM 634 O O . GLY A 1 80 ? -14.869 -5.887 3.011 1.00 90.38 80 GLY A O 1
ATOM 635 N N . PHE A 1 81 ? -16.315 -4.427 3.945 1.00 94.12 81 PHE A N 1
ATOM 636 C CA . PHE A 1 81 ? -16.577 -5.212 5.147 1.00 94.12 81 PHE A CA 1
ATOM 637 C C . PHE A 1 81 ? -17.885 -5.992 5.058 1.00 94.12 81 PHE A C 1
ATOM 639 O O . PHE A 1 81 ? -18.877 -5.517 4.506 1.00 94.12 81 PHE A O 1
ATOM 646 N N . TYR A 1 82 ? -17.882 -7.183 5.647 1.00 94.56 82 TYR A N 1
ATOM 647 C CA . TYR A 1 82 ? -19.052 -8.048 5.743 1.00 94.56 82 TYR A CA 1
ATOM 648 C C . TYR A 1 82 ? -19.232 -8.529 7.182 1.00 94.56 82 TYR A C 1
ATOM 650 O O . TYR A 1 82 ? -18.263 -8.901 7.839 1.00 94.56 82 TYR A O 1
ATOM 658 N N . SER A 1 83 ? -20.473 -8.529 7.651 1.00 94.69 83 SER A N 1
ATOM 659 C CA . SER A 1 83 ? -20.915 -9.139 8.901 1.00 94.69 83 SER A CA 1
ATOM 660 C C . SER A 1 83 ? -21.444 -10.545 8.627 1.00 94.69 83 SER A C 1
ATOM 662 O O . SER A 1 83 ? -22.051 -10.813 7.588 1.00 94.69 83 SER A O 1
ATOM 664 N N . LEU A 1 84 ? -21.201 -11.459 9.556 1.00 94.50 84 LEU A N 1
ATOM 665 C CA . LEU A 1 84 ? -21.540 -12.862 9.438 1.00 94.50 84 LEU A CA 1
ATOM 666 C C . LEU A 1 84 ? -21.978 -13.400 10.808 1.00 94.50 84 LEU A C 1
ATOM 668 O O . LEU A 1 84 ? -21.160 -13.600 11.701 1.00 94.50 84 LEU A O 1
ATOM 672 N N . ALA A 1 85 ? -23.275 -13.668 10.976 1.00 92.94 85 ALA A N 1
ATOM 673 C CA . ALA A 1 85 ? -23.843 -14.096 12.261 1.00 92.94 85 ALA A CA 1
ATOM 674 C C . ALA A 1 85 ? -23.289 -15.445 12.769 1.00 92.94 85 ALA A C 1
ATOM 676 O O . ALA A 1 85 ? -23.184 -15.677 13.969 1.00 92.94 85 ALA A O 1
ATOM 677 N N . SER A 1 86 ? -22.925 -16.349 11.861 1.00 90.38 86 SER A N 1
ATOM 678 C CA . SER A 1 86 ? -22.273 -17.624 12.168 1.00 90.38 86 SER A CA 1
ATOM 679 C C . SER A 1 86 ? -21.428 -18.077 10.973 1.00 90.38 86 SER A C 1
ATOM 681 O O . SER A 1 86 ? -21.698 -17.633 9.861 1.00 90.38 86 SER A O 1
ATOM 683 N N . PRO A 1 87 ? -20.436 -18.971 11.143 1.00 85.12 87 PRO A N 1
ATOM 684 C CA . PRO A 1 87 ? -19.567 -19.409 10.043 1.00 85.12 87 PRO A CA 1
ATOM 685 C C . PRO A 1 87 ? -20.299 -19.933 8.794 1.00 85.12 87 PRO A C 1
ATOM 687 O O . PRO A 1 87 ? -19.765 -19.826 7.694 1.00 85.12 87 PRO A O 1
ATOM 690 N N . ASP A 1 88 ? -21.517 -20.455 8.964 1.00 87.44 88 ASP A N 1
ATOM 691 C CA . ASP A 1 88 ? -22.355 -21.005 7.890 1.00 87.44 88 ASP A CA 1
ATOM 692 C C . ASP A 1 88 ? -23.414 -20.014 7.365 1.00 87.44 88 ASP A C 1
ATOM 694 O O . ASP A 1 88 ? -24.187 -20.341 6.463 1.00 87.44 88 ASP A O 1
ATOM 698 N N . ALA A 1 89 ? -23.500 -18.814 7.945 1.00 91.12 89 ALA A N 1
ATOM 699 C CA . ALA A 1 89 ? -24.463 -17.801 7.535 1.00 91.12 89 ALA A CA 1
ATOM 700 C C . ALA A 1 89 ? -24.078 -17.153 6.194 1.00 91.12 89 ALA A C 1
ATOM 702 O O . ALA A 1 89 ? -22.956 -17.260 5.699 1.00 91.12 89 ALA A O 1
ATOM 703 N N . VAL A 1 90 ? -25.030 -16.439 5.593 1.00 91.44 90 VAL A N 1
ATOM 704 C CA . VAL A 1 90 ? -24.747 -15.607 4.420 1.00 91.44 90 VAL A CA 1
ATOM 705 C C . VAL A 1 90 ? -24.101 -14.300 4.898 1.00 91.44 90 VAL A C 1
ATOM 707 O O . VAL A 1 90 ? -24.702 -13.626 5.738 1.00 91.44 90 VAL A O 1
ATOM 710 N N . PRO A 1 91 ? -22.914 -13.917 4.389 1.00 92.50 91 PRO A N 1
ATOM 711 C CA . PRO A 1 91 ? -22.295 -12.643 4.733 1.00 92.50 91 PRO A CA 1
ATOM 712 C C . PRO A 1 91 ? -23.150 -11.467 4.251 1.00 92.50 91 PRO A C 1
ATOM 714 O O . PRO A 1 91 ? -23.556 -11.420 3.088 1.00 92.50 91 PRO A O 1
ATOM 717 N N . VAL A 1 92 ? -23.381 -10.495 5.126 1.00 94.06 92 VAL A N 1
ATOM 718 C CA . VAL A 1 92 ? -24.121 -9.264 4.836 1.00 94.06 92 VAL A CA 1
ATOM 719 C C . VAL A 1 92 ? -23.132 -8.113 4.764 1.00 94.06 92 VAL A C 1
ATOM 721 O O . VAL A 1 92 ? -22.320 -7.933 5.668 1.00 94.06 92 VAL A O 1
ATOM 724 N N . LYS A 1 93 ? -23.168 -7.338 3.679 1.00 93.00 93 LYS A N 1
ATOM 725 C CA . LYS A 1 93 ? -22.275 -6.191 3.518 1.00 93.00 93 LYS A CA 1
ATOM 726 C C . LYS A 1 93 ? -22.582 -5.132 4.580 1.00 93.00 93 LYS A C 1
ATOM 728 O O . LYS A 1 93 ? -23.744 -4.833 4.842 1.00 93.00 93 LYS A O 1
ATOM 733 N N . VAL A 1 94 ? -21.535 -4.578 5.179 1.00 92.19 94 VAL A N 1
ATOM 734 C CA . VAL A 1 94 ? -21.635 -3.433 6.084 1.00 92.19 94 VAL A CA 1
ATOM 735 C C . VAL A 1 94 ? -21.510 -2.162 5.246 1.00 92.19 94 VAL A C 1
ATOM 737 O O . VAL A 1 94 ? -20.479 -1.958 4.607 1.00 92.19 94 VAL A O 1
ATOM 740 N N . GLU A 1 95 ? -22.558 -1.337 5.231 1.00 87.00 95 GLU A N 1
ATOM 741 C CA . GLU A 1 95 ? -22.566 -0.078 4.470 1.00 87.00 95 GLU A CA 1
ATOM 742 C C . GLU A 1 95 ? -21.803 1.039 5.203 1.00 87.00 95 GLU A C 1
ATOM 744 O O . GLU A 1 95 ? -20.968 1.703 4.599 1.00 87.00 95 GLU A O 1
ATOM 749 N N . GLU A 1 96 ? -22.013 1.196 6.513 1.00 87.44 96 GLU A N 1
ATOM 750 C CA . GLU A 1 96 ? -21.314 2.189 7.345 1.00 87.44 96 GLU A CA 1
ATOM 751 C C . GLU A 1 96 ? -19.976 1.627 7.840 1.00 87.44 96 GLU A C 1
ATOM 753 O O . GLU A 1 96 ? -19.843 1.137 8.966 1.00 87.44 96 GLU A O 1
ATOM 758 N N . ALA A 1 97 ? -18.989 1.627 6.944 1.00 89.81 97 ALA A N 1
ATOM 759 C CA . ALA A 1 97 ? -17.659 1.090 7.188 1.00 89.81 97 ALA A CA 1
ATOM 760 C C . ALA A 1 97 ? -16.566 2.157 6.999 1.00 89.81 97 ALA A C 1
ATOM 762 O O . ALA A 1 97 ? -16.721 3.062 6.181 1.00 89.81 97 ALA A O 1
ATOM 763 N N . PRO A 1 98 ? -15.432 2.047 7.714 1.00 90.25 98 PRO A N 1
ATOM 764 C CA . PRO A 1 98 ? -14.353 3.014 7.597 1.00 90.25 98 PRO A CA 1
ATOM 765 C C . PRO A 1 98 ? -13.692 2.979 6.212 1.00 90.25 98 PRO A C 1
ATOM 767 O O . PRO A 1 98 ? -13.552 1.894 5.633 1.00 90.25 98 PRO A O 1
ATOM 770 N N . PRO A 1 99 ? -13.198 4.123 5.703 1.00 87.44 99 PRO A N 1
ATOM 771 C CA . PRO A 1 99 ? -12.418 4.161 4.473 1.00 87.44 99 PRO A CA 1
ATOM 772 C C . PRO A 1 99 ? -11.139 3.317 4.586 1.00 87.44 99 PRO A C 1
ATOM 774 O O . PRO A 1 99 ? -10.302 3.518 5.471 1.00 87.44 99 PRO A O 1
ATOM 777 N N . VAL A 1 100 ? -10.948 2.382 3.652 1.00 87.25 100 VAL A N 1
ATOM 778 C CA . VAL A 1 100 ? -9.754 1.522 3.587 1.00 87.25 100 VAL A CA 1
ATOM 779 C C . VAL A 1 100 ? -9.049 1.720 2.256 1.00 87.25 100 VAL A C 1
ATOM 781 O O . VAL A 1 100 ? -9.678 1.728 1.198 1.00 87.25 100 VAL A O 1
ATOM 784 N N . SER A 1 101 ? -7.727 1.871 2.296 1.00 84.12 101 SER A N 1
ATOM 785 C CA . SER A 1 101 ? -6.934 1.993 1.074 1.00 84.12 101 SER A CA 1
ATOM 786 C C . SER A 1 101 ? -6.985 0.706 0.244 1.00 84.12 101 SER A C 1
ATOM 788 O O . SER A 1 101 ? -7.206 -0.391 0.756 1.00 84.12 101 SER A O 1
ATOM 790 N N . VAL A 1 102 ? -6.667 0.806 -1.048 1.00 76.44 102 VAL A N 1
ATOM 791 C CA . VAL A 1 102 ? -6.529 -0.371 -1.930 1.00 76.44 102 VAL A CA 1
ATOM 792 C C . VAL A 1 102 ? -5.470 -1.374 -1.453 1.00 76.44 102 VAL A C 1
ATOM 794 O O . VAL A 1 102 ? -5.480 -2.526 -1.878 1.00 76.44 102 VAL A O 1
ATOM 797 N N . MET A 1 103 ? -4.552 -0.951 -0.577 1.00 80.44 103 MET A N 1
ATOM 798 C CA . MET A 1 103 ? -3.542 -1.827 0.024 1.00 80.44 103 MET A CA 1
ATOM 799 C C . MET A 1 103 ? -4.070 -2.589 1.247 1.00 80.44 103 MET A C 1
ATOM 801 O O . MET A 1 103 ? -3.408 -3.507 1.724 1.00 80.44 103 MET A O 1
ATOM 805 N N . GLY A 1 104 ? -5.278 -2.262 1.708 1.00 88.00 104 GLY A N 1
ATOM 806 C CA . GLY A 1 104 ? -5.937 -2.899 2.835 1.00 88.00 104 GLY A CA 1
ATOM 807 C C . GLY A 1 104 ? -5.640 -2.228 4.172 1.00 88.00 104 GLY A C 1
ATOM 808 O O . GLY A 1 104 ? -5.047 -1.152 4.264 1.00 88.00 104 GLY A O 1
ATOM 809 N N . LEU A 1 105 ? -6.109 -2.885 5.226 1.00 92.44 105 LEU A N 1
ATOM 810 C CA . LEU A 1 105 ? -5.917 -2.469 6.608 1.00 92.44 105 LEU A CA 1
ATOM 811 C C . LEU A 1 105 ? -4.535 -2.890 7.118 1.00 92.44 105 LEU A C 1
ATOM 813 O O . LEU A 1 105 ? -4.153 -4.055 7.011 1.00 92.44 105 LEU A O 1
ATOM 817 N N . ASN A 1 106 ? -3.851 -1.949 7.756 1.00 93.69 106 ASN A N 1
ATOM 818 C CA . ASN A 1 106 ? -2.630 -2.167 8.528 1.00 93.69 106 ASN A CA 1
ATOM 819 C C . ASN A 1 106 ? -2.929 -2.334 10.025 1.00 93.69 106 ASN A C 1
ATOM 821 O O . ASN A 1 106 ? -2.196 -3.013 10.739 1.00 93.69 106 ASN A O 1
ATOM 825 N N . VAL A 1 107 ? -4.017 -1.722 10.501 1.00 93.69 107 VAL A N 1
ATOM 826 C CA . VAL A 1 107 ? -4.453 -1.770 11.900 1.00 93.69 107 VAL A CA 1
ATOM 827 C C . VAL A 1 107 ? -5.899 -2.225 11.935 1.00 93.69 107 VAL A C 1
ATOM 829 O O . VAL A 1 107 ? -6.749 -1.621 11.280 1.00 93.69 107 VAL A O 1
ATOM 832 N N . TRP A 1 108 ? -6.176 -3.281 12.700 1.00 94.69 108 TRP A N 1
ATOM 833 C CA . TRP A 1 108 ? -7.545 -3.705 12.962 1.00 94.69 108 TRP A CA 1
ATOM 834 C C . TRP A 1 108 ? -7.693 -4.384 14.322 1.00 94.69 108 TRP A C 1
ATOM 836 O O . TRP A 1 108 ? -7.422 -5.581 14.485 1.00 94.69 108 TRP A O 1
ATOM 846 N N . GLN A 1 109 ? -8.093 -3.589 15.312 1.00 93.50 109 GLN A N 1
ATOM 847 C CA . GLN A 1 109 ? -8.205 -4.011 16.706 1.00 93.50 109 GLN A CA 1
ATOM 848 C C . GLN A 1 109 ? -9.216 -3.162 17.472 1.00 93.50 109 GLN A C 1
ATOM 850 O O . GLN A 1 109 ? -9.621 -2.110 16.993 1.00 93.50 109 GLN A O 1
ATOM 855 N N . LYS A 1 110 ? -9.615 -3.614 18.660 1.00 92.44 110 LYS A N 1
ATOM 856 C CA . LYS A 1 110 ? -10.502 -2.849 19.537 1.00 92.44 110 LYS A CA 1
ATOM 857 C C . LYS A 1 110 ? -9.729 -1.769 20.302 1.00 92.44 110 LYS A C 1
ATOM 859 O O . LYS A 1 110 ? -8.581 -1.994 20.690 1.00 92.44 110 LYS A O 1
ATOM 864 N N . ASP A 1 111 ? -10.355 -0.620 20.523 1.00 89.81 111 ASP A N 1
ATOM 865 C CA . ASP A 1 111 ? -9.890 0.384 21.479 1.00 89.81 111 ASP A CA 1
ATOM 866 C C . ASP A 1 111 ? -10.310 0.019 22.920 1.00 89.81 111 ASP A C 1
ATOM 868 O O . ASP A 1 111 ? -10.893 -1.036 23.185 1.00 89.81 111 ASP A O 1
ATOM 872 N N . LYS A 1 112 ? -10.026 0.906 23.882 1.00 86.06 112 LYS A N 1
ATOM 873 C CA . LYS A 1 112 ? -10.402 0.706 25.295 1.00 86.06 112 LYS A CA 1
ATOM 874 C C . LYS A 1 112 ? -11.912 0.762 25.552 1.00 86.06 112 LYS A C 1
ATOM 876 O O . LYS A 1 112 ? -12.346 0.354 26.625 1.00 86.06 112 LYS A O 1
ATOM 881 N N . GLN A 1 113 ? -12.681 1.316 24.622 1.00 86.38 113 GLN A N 1
ATOM 882 C CA . GLN A 1 113 ? -14.126 1.517 24.722 1.00 86.38 113 GLN A CA 1
ATOM 883 C C . GLN A 1 113 ? -14.903 0.390 24.025 1.00 86.38 113 GLN A C 1
ATOM 885 O O . GLN A 1 113 ? -16.107 0.275 24.224 1.00 86.38 113 GLN A O 1
ATOM 890 N N . GLY A 1 114 ? -14.219 -0.474 23.268 1.00 89.25 114 GLY A N 1
ATOM 891 C CA . GLY A 1 114 ? -14.829 -1.549 22.489 1.00 89.25 114 GLY A CA 1
ATOM 892 C C . GLY A 1 114 ? -15.155 -1.159 21.044 1.00 89.25 114 GLY A C 1
ATOM 893 O O . GLY A 1 114 ? -15.733 -1.968 20.317 1.00 89.25 114 GLY A O 1
ATOM 894 N N . ASN A 1 115 ? -14.737 0.020 20.581 1.00 93.19 115 ASN A N 1
ATOM 895 C CA . ASN A 1 115 ? -14.847 0.422 19.178 1.00 93.19 115 ASN A CA 1
ATOM 896 C C . ASN A 1 115 ? -13.714 -0.188 18.353 1.00 93.19 115 ASN A C 1
ATOM 898 O O . ASN A 1 115 ? -12.657 -0.534 18.879 1.00 93.19 115 ASN A O 1
ATOM 902 N N . TRP A 1 116 ? -13.908 -0.324 17.044 1.00 95.44 116 TRP A N 1
ATOM 903 C CA . TRP A 1 116 ? -12.866 -0.811 16.144 1.00 95.44 116 TRP A CA 1
ATOM 904 C C . TRP A 1 116 ? -11.955 0.325 15.685 1.00 95.44 116 TRP A C 1
ATOM 906 O O . TRP A 1 116 ? -12.405 1.275 15.065 1.00 95.44 116 TRP A O 1
ATOM 916 N N . LEU A 1 117 ? -10.652 0.191 15.903 1.00 94.88 117 LEU A N 1
ATOM 917 C CA . LEU A 1 117 ? -9.632 0.999 15.245 1.00 94.88 117 LEU A CA 1
ATOM 918 C C . LEU A 1 117 ? -9.290 0.372 13.896 1.00 94.88 117 LEU A C 1
ATOM 920 O O . LEU A 1 117 ? -8.777 -0.749 13.842 1.00 94.88 117 LEU A O 1
ATOM 924 N N . ALA A 1 118 ? -9.565 1.102 12.820 1.00 94.75 118 ALA A N 1
ATOM 925 C CA . ALA A 1 118 ? -9.297 0.708 11.445 1.00 94.75 118 ALA A CA 1
ATOM 926 C C . ALA A 1 118 ? -8.276 1.667 10.822 1.00 94.75 118 ALA A C 1
ATOM 928 O O . ALA A 1 118 ? -8.595 2.803 10.479 1.00 94.75 118 ALA A O 1
ATOM 929 N N . GLY A 1 119 ? -7.030 1.212 10.696 1.00 93.38 119 GLY A N 1
ATOM 930 C CA . GLY A 1 119 ? -5.934 1.991 10.119 1.00 93.38 119 GLY A CA 1
ATOM 931 C C . GLY A 1 119 ? -5.509 1.447 8.766 1.00 93.38 119 GLY A C 1
ATOM 932 O O . GLY A 1 119 ? -5.289 0.246 8.615 1.00 93.38 119 GLY A O 1
ATOM 933 N N . SER A 1 120 ? -5.360 2.328 7.786 1.00 92.19 120 SER A N 1
ATOM 934 C CA . SER A 1 120 ? -4.843 2.031 6.452 1.00 92.19 120 SER A CA 1
ATOM 935 C C . SER A 1 120 ? -4.061 3.230 5.914 1.00 92.19 120 SER A C 1
ATOM 937 O O . SER A 1 120 ? -3.956 4.275 6.555 1.00 92.19 120 SER A O 1
ATOM 939 N N . PHE A 1 121 ? -3.561 3.131 4.683 1.00 88.50 121 PHE A N 1
ATOM 940 C CA . PHE A 1 121 ? -2.982 4.299 4.011 1.00 88.50 121 PHE A CA 1
ATOM 941 C C . PHE A 1 121 ? -3.981 5.430 3.731 1.00 88.50 121 PHE A C 1
ATOM 943 O O . PHE A 1 121 ? -3.545 6.520 3.372 1.00 88.50 121 PHE A O 1
ATOM 950 N N . SER A 1 122 ? -5.283 5.215 3.937 1.00 87.75 122 SER A N 1
ATOM 951 C CA . SER A 1 122 ? -6.296 6.273 3.879 1.00 87.75 122 SER A CA 1
ATOM 952 C C . SER A 1 122 ? -6.420 7.077 5.178 1.00 87.75 122 SER A C 1
ATOM 954 O O . SER A 1 122 ? -6.962 8.174 5.142 1.00 87.75 122 SER A O 1
ATOM 956 N N . GLY A 1 123 ? -5.945 6.566 6.315 1.00 90.31 123 GLY A N 1
ATOM 957 C CA . GLY A 1 123 ? -6.216 7.178 7.617 1.00 90.31 123 GLY A CA 1
ATOM 958 C C . GLY A 1 123 ? -6.244 6.169 8.757 1.00 90.31 123 GLY A C 1
ATOM 959 O O . GLY A 1 123 ? -6.082 4.965 8.544 1.00 90.31 123 GLY A O 1
ATOM 960 N N . LEU A 1 124 ? -6.495 6.670 9.964 1.00 92.44 124 LEU A N 1
ATOM 961 C CA . LEU A 1 124 ? -6.878 5.870 11.122 1.00 92.44 124 LEU A CA 1
ATOM 962 C C . LEU A 1 124 ? -8.252 6.330 11.589 1.00 92.44 124 LEU A C 1
ATOM 964 O O . LEU A 1 124 ? -8.442 7.504 11.892 1.00 92.44 124 LEU A O 1
ATOM 968 N N . PHE A 1 125 ? -9.187 5.390 11.653 1.00 93.75 125 PHE A N 1
ATOM 969 C CA . PHE A 1 125 ? -10.580 5.661 11.974 1.00 93.75 125 PHE A CA 1
ATOM 970 C C . PHE A 1 125 ? -11.021 4.863 13.196 1.00 93.75 125 PHE A C 1
ATOM 972 O O . PHE A 1 125 ? -10.644 3.697 13.354 1.00 93.75 125 PHE A O 1
ATOM 979 N N . VAL A 1 126 ? -11.832 5.490 14.042 1.00 94.38 126 VAL A N 1
ATOM 980 C CA . VAL A 1 126 ? -12.571 4.838 15.124 1.00 94.38 126 VAL A CA 1
ATOM 981 C C . VAL A 1 126 ? -13.948 4.486 14.582 1.00 94.38 126 VAL A C 1
ATOM 983 O O . VAL A 1 126 ? -14.670 5.347 14.091 1.00 94.38 126 VAL A O 1
ATOM 986 N N . TRP A 1 127 ? -14.302 3.212 14.652 1.00 94.94 127 TRP A N 1
ATOM 987 C CA . TRP A 1 127 ? -15.535 2.674 14.105 1.00 94.94 127 TRP A CA 1
ATOM 988 C C . TRP A 1 127 ? -16.390 2.067 15.217 1.00 94.94 127 TRP A C 1
ATOM 990 O O . TRP A 1 127 ? -16.104 0.979 15.732 1.00 94.94 127 TRP A O 1
ATOM 1000 N N . ASP A 1 128 ? -17.448 2.790 15.580 1.00 93.56 128 ASP A N 1
ATOM 1001 C CA . ASP A 1 128 ? -18.500 2.323 16.477 1.00 93.56 128 ASP A CA 1
ATOM 1002 C C . ASP A 1 128 ? -19.592 1.635 15.652 1.00 93.56 128 ASP A C 1
ATOM 1004 O O . ASP A 1 128 ? -20.419 2.267 14.991 1.00 93.56 128 ASP A O 1
ATOM 1008 N N . ARG A 1 129 ? -19.603 0.304 15.711 1.00 91.75 129 ARG A N 1
ATOM 1009 C CA . ARG A 1 129 ? -20.571 -0.520 14.981 1.00 91.75 129 ARG A CA 1
ATOM 1010 C C . ARG A 1 129 ? -21.970 -0.536 15.586 1.00 91.75 129 ARG A C 1
ATOM 1012 O O . ARG A 1 129 ? -22.903 -0.907 14.882 1.00 91.75 129 ARG A O 1
ATOM 1019 N N . GLN A 1 130 ? -22.130 -0.192 16.862 1.00 88.44 130 GLN A N 1
ATOM 1020 C CA . GLN A 1 130 ? -23.453 -0.162 17.490 1.00 88.44 130 GLN A CA 1
ATOM 1021 C C . GLN A 1 130 ? -24.211 1.104 17.105 1.00 88.44 130 GLN A C 1
ATOM 1023 O O . GLN A 1 130 ? -25.424 1.052 16.906 1.00 88.44 130 GLN A O 1
ATOM 1028 N N . GLN A 1 131 ? -23.492 2.223 16.999 1.00 86.38 131 GLN A N 1
ATOM 1029 C CA . GLN A 1 131 ? -24.064 3.522 16.645 1.00 86.38 131 GLN A CA 1
ATOM 1030 C C . GLN A 1 131 ? -23.981 3.833 15.147 1.00 86.38 131 GLN A C 1
ATOM 1032 O O . GLN A 1 131 ? -24.687 4.727 14.691 1.00 86.38 131 GLN A O 1
ATOM 1037 N N . GLY A 1 132 ? -23.162 3.093 14.390 1.00 87.19 132 GLY A N 1
ATOM 1038 C CA . GLY A 1 132 ? -22.989 3.316 12.953 1.00 87.19 132 GLY A CA 1
ATOM 1039 C C . GLY A 1 132 ? -22.034 4.465 12.626 1.00 87.19 132 GLY A C 1
ATOM 1040 O O . GLY A 1 132 ? -22.067 5.035 11.541 1.00 87.19 132 GLY A O 1
ATOM 1041 N N . TRP A 1 133 ? -21.184 4.857 13.576 1.00 89.56 133 TRP A N 1
ATOM 1042 C CA . TRP A 1 133 ? -20.332 6.033 13.429 1.00 89.56 133 TRP A CA 1
ATOM 1043 C C . TRP A 1 133 ? -18.906 5.655 13.074 1.00 89.56 133 TRP A C 1
ATOM 1045 O O . TRP A 1 133 ? -18.305 4.756 13.669 1.00 89.56 133 TRP A O 1
ATOM 1055 N N . VAL A 1 134 ? -18.349 6.400 12.125 1.00 92.06 134 VAL A N 1
ATOM 1056 C CA . VAL A 1 134 ? -16.933 6.356 11.784 1.00 92.06 134 VAL A CA 1
ATOM 1057 C C . VAL A 1 134 ? -16.369 7.753 11.969 1.00 92.06 134 VAL A C 1
ATOM 1059 O O . VAL A 1 134 ? -16.818 8.693 11.319 1.00 92.06 134 VAL A O 1
ATOM 1062 N N . THR A 1 135 ? -15.369 7.891 12.832 1.00 91.94 135 THR A N 1
ATOM 1063 C CA . THR A 1 135 ? -14.690 9.167 13.070 1.00 91.94 135 THR A CA 1
ATOM 1064 C C . THR A 1 135 ? -13.200 9.058 12.798 1.00 91.94 135 THR A C 1
ATOM 1066 O O . THR A 1 135 ? -12.579 8.012 13.003 1.00 91.94 135 THR A O 1
ATOM 1069 N N . ASP A 1 136 ? -12.606 10.138 12.303 1.00 91.06 136 ASP A N 1
ATOM 1070 C CA . ASP A 1 136 ? -11.159 10.244 12.157 1.00 91.06 136 ASP A CA 1
ATOM 1071 C C . ASP A 1 136 ? -10.501 10.309 13.543 1.00 91.06 136 ASP A C 1
ATOM 1073 O O . ASP A 1 136 ? -10.897 11.084 14.415 1.00 91.06 136 ASP A O 1
ATOM 1077 N N . TYR A 1 137 ? -9.485 9.474 13.758 1.00 90.38 137 TYR A N 1
ATOM 1078 C CA . TYR A 1 137 ? -8.841 9.318 15.062 1.00 90.38 137 TYR A CA 1
ATOM 1079 C C . TYR A 1 137 ? -8.129 10.593 15.541 1.00 90.38 137 TYR A C 1
ATOM 1081 O O . TYR A 1 137 ? -8.009 10.817 16.745 1.00 90.38 137 TYR A O 1
ATOM 1089 N N . PHE A 1 138 ? -7.642 11.432 14.624 1.00 87.25 138 PHE A N 1
ATOM 1090 C CA . PHE A 1 138 ? -6.852 12.616 14.966 1.00 87.25 138 PHE A CA 1
ATOM 1091 C C . PHE A 1 138 ? -7.719 13.852 15.211 1.00 87.25 138 PHE A C 1
ATOM 1093 O O . PHE A 1 138 ? -7.398 14.670 16.073 1.00 87.25 138 PHE A O 1
ATOM 1100 N N . THR A 1 139 ? -8.794 14.007 14.442 1.00 86.75 139 THR A N 1
ATOM 1101 C CA . THR A 1 139 ? -9.679 15.181 14.480 1.00 86.75 139 THR A CA 1
ATOM 1102 C C . THR A 1 139 ? -10.943 14.945 15.302 1.00 86.75 139 THR A C 1
ATOM 1104 O O . THR A 1 139 ? -11.483 15.894 15.868 1.00 86.75 139 THR A O 1
ATOM 1107 N N . GLY A 1 140 ? -11.401 13.694 15.406 1.00 85.75 140 GLY A N 1
ATOM 1108 C CA . GLY A 1 140 ? -12.685 13.332 16.007 1.00 85.75 140 GLY A CA 1
ATOM 1109 C C . GLY A 1 140 ? -13.899 13.686 15.143 1.00 85.75 140 GLY A C 1
ATOM 1110 O O . GLY A 1 140 ? -15.028 13.513 15.597 1.00 85.75 140 GLY A O 1
ATOM 1111 N N . GLU A 1 141 ? -13.684 14.189 13.926 1.00 86.25 141 GLU A N 1
ATOM 1112 C CA . GLU A 1 141 ? -14.742 14.510 12.967 1.00 86.25 141 GLU A CA 1
ATOM 1113 C C . GLU A 1 141 ? -15.222 13.241 12.248 1.00 86.25 141 GLU A C 1
ATOM 1115 O O . GLU A 1 141 ? -14.521 12.227 12.218 1.00 86.25 141 GLU A O 1
ATOM 1120 N N . GLU A 1 142 ? -16.433 13.276 11.689 1.00 84.88 142 GLU A N 1
ATOM 1121 C CA . GLU A 1 142 ? -16.980 12.162 10.908 1.00 84.88 142 GLU A CA 1
ATOM 1122 C C . GLU A 1 142 ? -16.095 11.884 9.686 1.00 84.88 142 GLU A C 1
ATOM 1124 O O . GLU A 1 142 ? -15.637 12.807 9.009 1.00 84.88 142 GLU A O 1
ATOM 1129 N N . ALA A 1 143 ? -15.818 10.608 9.422 1.00 80.00 143 ALA A N 1
ATOM 1130 C CA . ALA A 1 143 ? -14.964 10.222 8.311 1.00 80.00 143 ALA A CA 1
ATOM 1131 C C . ALA A 1 143 ? -15.641 10.577 6.984 1.00 80.00 143 ALA A C 1
ATOM 1133 O O . ALA A 1 143 ? -16.716 10.071 6.667 1.00 80.00 143 ALA A O 1
ATOM 1134 N N . GLU A 1 144 ? -14.996 11.424 6.183 1.00 69.44 144 GLU A N 1
ATOM 1135 C CA . GLU A 1 144 ? -15.499 11.704 4.844 1.00 69.44 144 GLU A CA 1
ATOM 1136 C C . GLU A 1 144 ? -15.366 10.454 3.955 1.00 69.44 144 GLU A C 1
ATOM 1138 O O . GLU A 1 144 ? -14.289 9.867 3.831 1.00 69.44 144 GLU A O 1
ATOM 1143 N N . ASP A 1 145 ? -16.452 10.081 3.271 1.00 61.28 145 ASP A N 1
ATOM 1144 C CA . ASP A 1 145 ? -16.484 9.000 2.268 1.00 61.28 145 ASP A CA 1
ATOM 1145 C C . ASP A 1 145 ? -15.860 9.429 0.916 1.00 61.28 145 ASP A C 1
ATOM 1147 O O . ASP A 1 145 ? -16.061 8.831 -0.144 1.00 61.28 145 ASP A O 1
ATOM 1151 N N . THR A 1 146 ? -15.120 10.540 0.897 1.00 54.19 146 THR A N 1
ATOM 1152 C CA . THR A 1 146 ? -14.551 11.100 -0.327 1.00 54.19 146 THR A CA 1
ATOM 1153 C C . THR A 1 146 ? -13.342 10.291 -0.781 1.00 54.19 146 THR A C 1
ATOM 1155 O O . THR A 1 146 ? -12.300 10.218 -0.129 1.00 54.19 146 THR A O 1
ATOM 1158 N N . ALA A 1 147 ? -13.458 9.729 -1.987 1.00 46.19 147 ALA A N 1
ATOM 1159 C CA . ALA A 1 147 ? -12.351 9.139 -2.728 1.00 46.19 147 ALA A CA 1
ATOM 1160 C C . ALA A 1 147 ? -11.268 10.201 -3.012 1.00 46.19 147 ALA A C 1
ATOM 1162 O O . ALA A 1 147 ? -11.315 10.925 -4.008 1.00 46.19 147 ALA A O 1
ATOM 1163 N N . GLY A 1 148 ? -10.307 10.315 -2.099 1.00 49.56 148 GLY A N 1
ATOM 1164 C CA . GLY A 1 148 ? -9.144 11.185 -2.214 1.00 49.56 148 GLY A CA 1
ATOM 1165 C C . GLY A 1 148 ? -7.978 10.541 -2.977 1.00 49.56 148 GLY A C 1
ATOM 1166 O O . GLY A 1 148 ? -8.119 9.479 -3.592 1.00 49.56 148 GLY A O 1
ATOM 1167 N N . PRO A 1 149 ? -6.790 11.171 -2.952 1.00 50.72 149 PRO A N 1
ATOM 1168 C CA . PRO A 1 149 ? -5.549 10.549 -3.409 1.00 50.72 149 PRO A CA 1
ATOM 1169 C C . PRO A 1 149 ? -5.364 9.154 -2.776 1.00 50.72 149 PRO A C 1
ATOM 1171 O O . PRO A 1 149 ? -5.889 8.898 -1.697 1.00 50.72 149 PRO A O 1
ATOM 1174 N N . PRO A 1 150 ? -4.577 8.245 -3.386 1.00 49.28 150 PRO A N 1
ATOM 1175 C CA . PRO A 1 150 ? -4.398 6.873 -2.884 1.00 49.28 150 PRO A CA 1
ATOM 1176 C C . PRO A 1 150 ? -3.826 6.783 -1.456 1.00 49.28 150 PRO A C 1
ATOM 1178 O O . PRO A 1 150 ? -3.830 5.703 -0.866 1.00 49.28 150 PRO A O 1
ATOM 1181 N N . PHE A 1 151 ? -3.333 7.903 -0.926 1.00 56.84 151 PHE A N 1
ATOM 1182 C CA . PHE A 1 151 ? -2.942 8.098 0.460 1.00 56.84 151 PHE A CA 1
ATOM 1183 C C . PHE A 1 151 ? -3.796 9.224 1.046 1.00 56.84 151 PHE A C 1
ATOM 1185 O O . PHE A 1 151 ? -3.891 10.300 0.449 1.00 56.84 151 PHE A O 1
ATOM 1192 N N . GLY A 1 152 ? -4.403 8.974 2.204 1.00 59.72 152 GLY A N 1
ATOM 1193 C CA . GLY A 1 152 ? -5.078 10.006 2.982 1.00 59.72 152 GLY A CA 1
ATOM 1194 C C . GLY A 1 152 ? -4.081 10.963 3.630 1.00 59.72 152 GLY A C 1
ATOM 1195 O O . GLY A 1 152 ? -2.866 10.780 3.541 1.00 59.72 152 GLY A O 1
ATOM 1196 N N . LYS A 1 153 ? -4.601 11.994 4.304 1.00 69.62 153 LYS A N 1
ATOM 1197 C CA . LYS A 1 153 ? -3.778 13.027 4.956 1.00 69.62 153 LYS A CA 1
ATOM 1198 C C . LYS A 1 153 ? 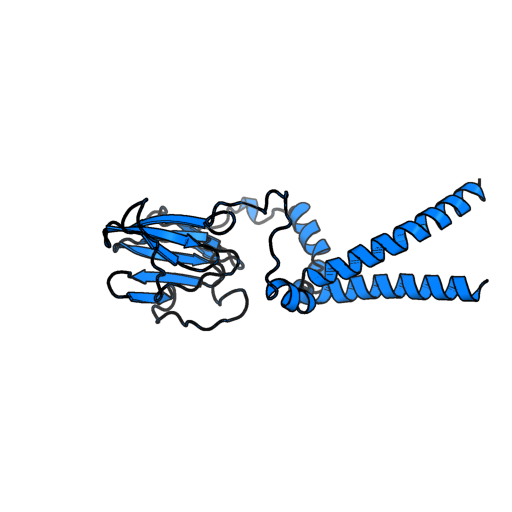-2.809 12.439 5.991 1.00 69.62 153 LYS A C 1
ATOM 1200 O O . LYS A 1 153 ? -1.681 12.908 6.078 1.00 69.62 153 LYS A O 1
ATOM 1205 N N . PHE A 1 154 ? -3.240 11.396 6.701 1.00 79.62 154 PHE A N 1
ATOM 1206 C CA . PHE A 1 154 ? -2.448 10.651 7.680 1.00 79.62 154 PHE A CA 1
ATOM 1207 C C . PHE A 1 154 ? -2.394 9.175 7.280 1.00 79.62 154 PHE A C 1
ATOM 1209 O O . PHE A 1 154 ? -3.194 8.356 7.726 1.00 79.62 154 PHE A O 1
ATOM 1216 N N . ALA A 1 155 ? -1.480 8.816 6.381 1.00 87.00 155 ALA A N 1
ATOM 1217 C CA . ALA A 1 155 ? -1.333 7.431 5.947 1.00 87.00 155 ALA A CA 1
ATOM 1218 C C . ALA A 1 155 ? -0.775 6.574 7.094 1.00 87.00 155 ALA A C 1
ATOM 1220 O O . ALA A 1 155 ? 0.403 6.685 7.425 1.00 87.00 155 ALA A O 1
ATOM 1221 N N . VAL A 1 156 ? -1.587 5.693 7.684 1.00 91.12 156 VAL A N 1
ATOM 1222 C CA . VAL A 1 156 ? -1.180 4.900 8.853 1.00 91.12 156 VAL A CA 1
ATOM 1223 C C . VAL A 1 156 ? -0.633 3.540 8.437 1.00 91.12 156 VAL A C 1
ATOM 1225 O O . VAL A 1 156 ? -1.271 2.771 7.716 1.00 91.12 156 VAL A O 1
ATOM 1228 N N . SER A 1 157 ? 0.573 3.242 8.916 1.00 91.69 157 SER A N 1
ATOM 1229 C CA . SER A 1 157 ? 1.297 1.987 8.683 1.00 91.69 157 SER A CA 1
ATOM 1230 C C . SER A 1 157 ? 1.248 1.032 9.876 1.00 91.69 157 SER A C 1
ATOM 1232 O O . SER A 1 157 ? 1.429 -0.170 9.700 1.00 91.69 157 SER A O 1
ATOM 1234 N N . GLY A 1 158 ? 0.963 1.539 11.078 1.00 92.25 158 GLY A N 1
ATOM 1235 C CA . GLY A 1 158 ? 0.876 0.722 12.281 1.00 92.25 158 GLY A CA 1
ATOM 1236 C C . GLY A 1 158 ? 0.306 1.469 13.481 1.00 92.25 158 GLY A C 1
ATOM 1237 O O . GLY A 1 158 ? 0.200 2.695 13.487 1.00 92.25 158 GLY A O 1
ATOM 1238 N N . TYR A 1 159 ? -0.061 0.699 14.501 1.00 93.12 159 TYR A N 1
ATOM 1239 C CA . TYR A 1 159 ? -0.565 1.188 15.778 1.00 93.12 159 TYR A CA 1
ATOM 1240 C C . TYR A 1 159 ? -0.169 0.208 16.888 1.00 93.12 159 TYR A C 1
ATOM 1242 O O . TYR A 1 159 ? -0.217 -1.004 16.682 1.00 93.12 159 TYR A O 1
ATOM 1250 N N . SER A 1 160 ? 0.171 0.709 18.075 1.00 91.06 160 SER A N 1
ATOM 1251 C CA . SER A 1 160 ? 0.284 -0.107 19.289 1.00 91.06 160 SER A CA 1
ATOM 1252 C C . SER A 1 160 ? -0.190 0.661 20.520 1.00 91.06 160 SER A C 1
ATOM 1254 O O . SER A 1 160 ? 0.153 1.826 20.713 1.00 91.06 160 SER A O 1
ATOM 1256 N N . ALA A 1 161 ? -0.943 -0.022 21.382 1.00 88.75 161 ALA A N 1
ATOM 1257 C CA . ALA A 1 161 ? -1.355 0.474 22.697 1.00 88.75 161 ALA A CA 1
ATOM 1258 C C . ALA A 1 161 ? -0.558 -0.168 23.851 1.00 88.75 161 ALA A C 1
ATOM 1260 O O . ALA A 1 161 ? -0.851 0.090 25.018 1.00 88.75 161 ALA A O 1
ATOM 1261 N N . ASP A 1 162 ? 0.449 -0.995 23.547 1.00 87.06 162 ASP A N 1
ATOM 1262 C CA . ASP A 1 162 ? 1.194 -1.772 24.550 1.00 87.06 162 ASP A CA 1
ATOM 1263 C C . ASP A 1 162 ? 2.210 -0.921 25.330 1.00 87.06 162 ASP A C 1
ATOM 1265 O O . ASP A 1 162 ? 2.722 -1.324 26.380 1.00 87.06 162 ASP A O 1
ATOM 1269 N N . PHE A 1 163 ? 2.510 0.282 24.838 1.00 84.00 163 PHE A N 1
ATOM 1270 C CA . PHE A 1 163 ? 3.427 1.206 25.489 1.00 84.00 163 PHE A CA 1
ATOM 1271 C C . PHE A 1 163 ? 2.760 1.861 26.703 1.00 84.00 163 PHE A C 1
ATOM 1273 O O . PHE A 1 163 ? 1.701 2.486 26.616 1.00 84.00 163 PHE A O 1
ATOM 1280 N N . LYS A 1 164 ? 3.399 1.737 27.876 1.00 75.75 164 LYS A N 1
ATOM 1281 C CA . LYS A 1 164 ? 2.876 2.275 29.141 1.00 75.75 164 LYS A CA 1
ATOM 1282 C C . LYS A 1 164 ? 2.619 3.781 29.034 1.00 75.75 164 LYS A C 1
ATOM 1284 O O . LYS A 1 164 ? 3.546 4.584 29.088 1.00 75.75 164 LYS A O 1
ATOM 1289 N N . GLY A 1 165 ? 1.340 4.141 28.959 1.00 69.44 165 GLY A N 1
ATOM 1290 C CA . GLY A 1 165 ? 0.858 5.515 29.070 1.00 69.44 165 GLY A CA 1
ATOM 1291 C C . GLY A 1 165 ? 0.680 6.276 27.756 1.00 69.44 165 GLY A C 1
ATOM 1292 O O . GLY A 1 165 ? 0.269 7.431 27.835 1.00 69.44 165 GLY A O 1
ATOM 1293 N N . LYS A 1 166 ? 0.947 5.683 26.581 1.00 78.00 166 LYS A N 1
ATOM 1294 C CA . LYS A 1 166 ? 0.718 6.343 25.282 1.00 78.00 166 LYS A CA 1
ATOM 1295 C C . LYS A 1 166 ? 0.355 5.348 24.186 1.00 78.00 166 LYS A C 1
ATOM 1297 O O . LYS A 1 166 ? 0.997 4.313 24.046 1.00 78.00 166 LYS A O 1
ATOM 1302 N N . GLU A 1 167 ? -0.647 5.707 23.395 1.00 86.81 167 GLU A N 1
ATOM 1303 C CA . GLU A 1 167 ? -0.930 5.045 22.125 1.00 86.81 167 GLU A CA 1
ATOM 1304 C C . GLU A 1 167 ? 0.108 5.512 21.101 1.00 86.81 167 GLU A C 1
ATOM 1306 O O . GLU A 1 167 ? 0.470 6.688 21.052 1.00 86.81 167 GLU A O 1
ATOM 1311 N N . CYS A 1 168 ? 0.644 4.569 20.337 1.00 91.00 168 CYS A N 1
ATOM 1312 C CA . CYS A 1 168 ? 1.698 4.796 19.366 1.00 91.00 168 CYS A CA 1
ATOM 1313 C C . CYS A 1 168 ? 1.116 4.574 17.976 1.00 91.00 168 CYS A C 1
ATOM 1315 O O . CYS A 1 168 ? 0.936 3.431 17.559 1.00 91.00 168 CYS A O 1
ATOM 1317 N N . VAL A 1 169 ? 0.799 5.664 17.279 1.00 91.56 169 VAL A N 1
ATOM 1318 C CA . VAL A 1 169 ? 0.424 5.630 15.862 1.00 91.56 169 VAL A CA 1
ATOM 1319 C C . VAL A 1 169 ? 1.688 5.817 15.031 1.00 91.56 169 VAL A C 1
ATOM 1321 O O . VAL A 1 169 ? 2.513 6.676 15.351 1.00 91.56 169 VAL A O 1
ATOM 1324 N N . VAL A 1 170 ? 1.849 5.005 13.986 1.00 92.69 170 VAL A N 1
ATOM 1325 C CA . VAL A 1 170 ? 2.995 5.063 13.073 1.00 92.69 170 VAL A CA 1
ATOM 1326 C C . VAL A 1 170 ? 2.516 5.462 11.686 1.00 92.69 170 VAL A C 1
ATOM 1328 O O . VAL A 1 170 ? 1.880 4.676 10.973 1.00 92.69 170 VAL A O 1
ATOM 1331 N N . GLU A 1 171 ? 2.846 6.681 11.284 1.00 91.12 171 GLU A N 1
ATOM 1332 C CA . GLU A 1 171 ? 2.592 7.193 9.946 1.00 91.12 171 GLU A CA 1
ATOM 1333 C C . GLU A 1 171 ? 3.590 6.620 8.937 1.00 91.12 171 GLU A C 1
ATOM 1335 O O . GLU A 1 171 ? 4.750 6.359 9.242 1.00 91.12 171 GLU A O 1
ATOM 1340 N N . TYR A 1 172 ? 3.134 6.410 7.707 1.00 87.50 172 TYR A N 1
ATOM 1341 C CA . TYR A 1 172 ? 3.928 5.796 6.649 1.00 87.50 172 TYR A CA 1
ATOM 1342 C C . TYR A 1 172 ? 5.099 6.676 6.193 1.00 87.50 172 TYR A C 1
ATOM 1344 O O . TYR A 1 172 ? 6.150 6.153 5.829 1.00 87.50 172 TYR A O 1
ATOM 1352 N N . TYR A 1 173 ? 4.912 7.999 6.190 1.00 81.44 173 TYR A N 1
ATOM 1353 C CA . TYR A 1 173 ? 5.928 8.948 5.729 1.00 81.44 173 TYR A CA 1
ATOM 1354 C C . TYR A 1 173 ? 6.814 9.455 6.867 1.00 81.44 173 TYR A C 1
ATOM 1356 O O . TYR A 1 173 ? 8.034 9.386 6.754 1.00 81.44 173 TYR A O 1
ATOM 1364 N N . GLU A 1 174 ? 6.203 9.929 7.953 1.00 84.31 174 GLU A N 1
ATOM 1365 C CA . GLU A 1 174 ? 6.918 10.571 9.065 1.00 84.31 174 GLU A CA 1
ATOM 1366 C C . GLU A 1 174 ? 7.300 9.583 10.182 1.00 84.31 174 GLU A C 1
ATOM 1368 O O . GLU A 1 174 ? 8.152 9.875 11.017 1.00 84.31 174 GLU A O 1
ATOM 1373 N N . GLY A 1 175 ? 6.718 8.379 10.202 1.00 88.81 175 GLY A N 1
ATOM 1374 C CA . GLY A 1 175 ? 6.943 7.421 11.279 1.00 88.81 175 GLY A CA 1
ATOM 1375 C C . GLY A 1 175 ? 6.195 7.810 12.554 1.00 88.81 175 GLY A C 1
ATOM 1376 O O . GLY A 1 175 ? 4.985 8.026 12.534 1.00 88.81 175 GLY A O 1
ATOM 1377 N N . THR A 1 176 ? 6.889 7.814 13.691 1.00 88.50 176 THR A N 1
ATOM 1378 C CA . THR A 1 176 ? 6.299 8.159 14.991 1.00 88.50 176 THR A CA 1
ATOM 1379 C C . THR A 1 176 ? 7.323 8.824 15.901 1.00 88.50 176 THR A C 1
ATOM 1381 O O . THR A 1 176 ? 8.448 8.344 16.030 1.00 88.50 176 THR A O 1
ATOM 1384 N N . ASP A 1 177 ? 6.900 9.875 16.600 1.00 86.12 177 ASP A N 1
ATOM 1385 C CA . ASP A 1 177 ? 7.699 10.545 17.635 1.00 86.12 177 ASP A CA 1
ATOM 1386 C C . ASP A 1 177 ? 7.505 9.922 19.027 1.00 86.12 177 ASP A C 1
ATOM 1388 O O . ASP A 1 177 ? 8.134 10.329 20.006 1.00 86.12 177 ASP A O 1
ATOM 1392 N N . ALA A 1 178 ? 6.616 8.929 19.150 1.00 85.56 178 ALA A N 1
ATOM 1393 C CA . ALA A 1 178 ? 6.322 8.284 20.428 1.00 85.56 178 ALA A CA 1
ATOM 1394 C C . ALA A 1 178 ? 7.540 7.549 21.016 1.00 85.56 178 ALA A C 1
ATOM 1396 O O . ALA A 1 178 ? 7.623 7.367 22.234 1.00 85.56 178 ALA A O 1
ATOM 1397 N N . LEU A 1 179 ? 8.483 7.140 20.162 1.00 83.62 179 LEU A N 1
ATOM 1398 C CA . LEU A 1 179 ? 9.702 6.436 20.533 1.00 83.62 179 LEU A CA 1
ATOM 1399 C C . LEU A 1 179 ? 10.912 7.222 20.034 1.00 83.62 179 LEU A C 1
ATOM 1401 O O . LEU A 1 179 ? 11.092 7.408 18.835 1.00 83.62 179 LEU A O 1
ATOM 1405 N N . ALA A 1 180 ? 11.768 7.657 20.959 1.00 83.75 180 ALA A N 1
ATOM 1406 C CA . ALA A 1 180 ? 13.002 8.336 20.590 1.00 83.75 180 ALA A CA 1
ATOM 1407 C C . ALA A 1 180 ? 13.929 7.371 19.838 1.00 83.75 180 ALA A C 1
ATOM 1409 O O . ALA A 1 180 ? 14.226 6.276 20.325 1.00 83.75 180 ALA A O 1
ATOM 1410 N N . GLN A 1 181 ? 14.414 7.797 18.672 1.00 83.56 181 GLN A N 1
ATOM 1411 C CA . GLN A 1 181 ? 15.428 7.049 17.943 1.00 83.56 181 GLN A CA 1
ATOM 1412 C C . GLN A 1 181 ? 16.696 6.923 18.813 1.00 83.56 181 GLN A C 1
ATOM 1414 O O . GLN A 1 181 ? 17.200 7.943 19.293 1.00 83.56 181 GLN A O 1
ATOM 1419 N N . PRO A 1 182 ? 17.246 5.708 19.003 1.00 88.69 182 PRO A N 1
ATOM 1420 C CA . PRO A 1 182 ? 18.524 5.525 19.682 1.00 88.69 182 PRO A CA 1
ATOM 1421 C C . PRO A 1 182 ? 19.628 6.377 19.044 1.00 88.69 182 PRO A C 1
ATOM 1423 O O . PRO A 1 182 ? 19.736 6.459 17.815 1.00 88.69 182 PRO A O 1
ATOM 1426 N N . GLY A 1 183 ? 20.464 7.007 19.873 1.00 89.25 183 GLY A N 1
ATOM 1427 C CA . GLY A 1 183 ? 21.516 7.916 19.407 1.00 89.25 183 GLY A CA 1
ATOM 1428 C C . GLY A 1 183 ? 22.517 7.230 18.474 1.00 89.25 183 GLY A C 1
ATOM 1429 O O . GLY A 1 183 ? 23.005 7.843 17.527 1.00 89.25 183 GLY A O 1
ATOM 1430 N N . GLU A 1 184 ? 22.744 5.933 18.668 1.00 88.31 184 GLU A N 1
ATOM 1431 C CA . GLU A 1 184 ? 23.614 5.084 17.853 1.00 88.31 184 GLU A CA 1
ATOM 1432 C C . GLU A 1 184 ? 23.137 4.956 16.399 1.00 88.31 184 GLU A C 1
ATOM 1434 O O . GLU A 1 184 ? 23.953 4.717 15.506 1.00 88.31 184 GLU A O 1
ATOM 1439 N N . LEU A 1 185 ? 21.830 5.119 16.153 1.00 85.69 185 LEU A N 1
ATOM 1440 C CA . LEU A 1 185 ? 21.232 5.048 14.818 1.00 85.69 185 LEU A CA 1
ATOM 1441 C C . LEU A 1 185 ? 21.257 6.392 14.082 1.00 85.69 185 LEU A C 1
ATOM 1443 O O . LEU A 1 185 ? 21.153 6.411 12.859 1.00 85.69 185 LEU A O 1
ATOM 1447 N N . SER A 1 186 ? 21.445 7.508 14.795 1.00 85.50 186 SER A N 1
ATOM 1448 C CA . SER A 1 186 ? 21.407 8.858 14.206 1.00 85.50 186 SER A CA 1
ATOM 1449 C C . SER A 1 186 ? 22.499 9.120 13.168 1.00 85.50 186 SER A C 1
ATOM 1451 O O . SER A 1 186 ? 22.314 9.934 12.267 1.00 85.50 186 SER A O 1
ATOM 1453 N N . THR A 1 187 ? 23.627 8.418 13.274 1.00 86.31 187 THR A N 1
ATOM 1454 C CA . THR A 1 187 ? 24.797 8.590 12.402 1.00 86.31 187 THR A CA 1
ATOM 1455 C C . THR A 1 187 ? 24.993 7.434 11.425 1.00 86.31 187 THR A C 1
ATOM 1457 O O . THR A 1 187 ? 25.979 7.421 10.685 1.00 86.31 187 THR A O 1
ATOM 1460 N N . GLN A 1 188 ? 24.078 6.458 11.400 1.00 87.06 188 GLN A N 1
ATOM 1461 C CA . GLN A 1 188 ? 24.210 5.306 10.513 1.00 87.06 188 GLN A CA 1
ATOM 1462 C C . GLN A 1 188 ? 23.977 5.727 9.058 1.00 87.06 188 GLN A C 1
ATOM 1464 O O . GLN A 1 188 ? 23.021 6.451 8.765 1.00 87.06 188 GLN A O 1
ATOM 1469 N N . PRO A 1 189 ? 24.826 5.277 8.119 1.00 87.31 189 PRO A N 1
ATOM 1470 C CA . PRO A 1 189 ? 24.600 5.545 6.711 1.00 87.31 189 PRO A CA 1
ATOM 1471 C C . PRO A 1 189 ? 23.341 4.820 6.230 1.00 87.31 189 PRO A C 1
ATOM 1473 O O . PRO A 1 189 ? 22.987 3.742 6.714 1.00 87.31 189 PRO A O 1
ATOM 1476 N N . MET A 1 190 ? 22.689 5.390 5.217 1.00 87.06 190 MET A N 1
ATOM 1477 C CA . MET A 1 190 ? 21.593 4.723 4.523 1.00 87.06 190 MET A CA 1
ATOM 1478 C C . MET A 1 190 ? 22.058 3.357 4.002 1.00 87.06 190 MET A C 1
ATOM 1480 O O . MET A 1 190 ? 23.130 3.240 3.403 1.00 87.06 190 MET A O 1
ATOM 14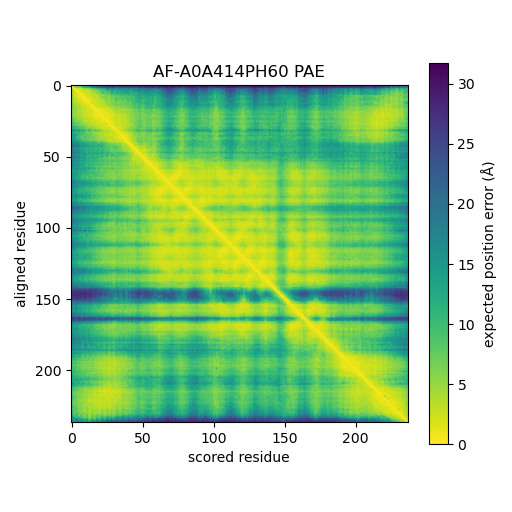84 N N . SER A 1 191 ? 21.244 2.320 4.213 1.00 91.31 191 SER A N 1
ATOM 1485 C CA . SER A 1 191 ? 21.557 0.984 3.708 1.00 91.31 191 SER A CA 1
ATOM 1486 C C . SER A 1 191 ? 21.684 0.995 2.183 1.00 91.31 191 SER A C 1
ATOM 1488 O O . SER A 1 191 ? 20.987 1.742 1.490 1.00 91.31 191 SER A O 1
ATOM 1490 N N . LEU A 1 192 ? 22.538 0.121 1.640 1.00 92.25 192 LEU A N 1
ATOM 1491 C CA . LEU A 1 192 ? 22.694 -0.009 0.188 1.00 92.25 192 LEU A CA 1
ATOM 1492 C C . LEU A 1 192 ? 21.361 -0.341 -0.498 1.00 92.25 192 LEU A C 1
ATOM 1494 O O . LEU A 1 192 ? 21.110 0.125 -1.603 1.00 92.25 192 LEU A O 1
ATOM 1498 N N . TRP A 1 193 ? 20.502 -1.111 0.172 1.00 92.69 193 TRP A N 1
ATOM 1499 C CA . TRP A 1 193 ? 19.157 -1.421 -0.304 1.00 92.69 193 TRP A CA 1
ATOM 1500 C C . TRP A 1 193 ? 18.297 -0.162 -0.453 1.00 92.69 193 TRP A C 1
ATOM 1502 O O . TRP A 1 193 ? 17.736 0.069 -1.523 1.00 92.69 193 TRP A O 1
ATOM 1512 N N . ASN A 1 194 ? 18.240 0.679 0.583 1.00 89.94 194 ASN A N 1
ATOM 1513 C CA . ASN A 1 194 ? 17.471 1.921 0.537 1.00 89.94 194 ASN A CA 1
ATOM 1514 C C . ASN A 1 194 ? 18.046 2.877 -0.507 1.00 89.94 194 ASN A C 1
ATOM 1516 O O . ASN A 1 194 ? 17.297 3.412 -1.316 1.00 89.94 194 ASN A O 1
ATOM 1520 N N . PHE A 1 195 ? 19.371 3.017 -0.575 1.00 91.56 195 PHE A N 1
ATOM 1521 C CA . PHE A 1 195 ? 20.002 3.835 -1.605 1.00 91.56 195 PHE A CA 1
ATOM 1522 C C . PHE A 1 195 ? 19.677 3.329 -3.018 1.00 91.56 195 PHE A C 1
ATOM 1524 O O . PHE A 1 195 ? 19.290 4.109 -3.887 1.00 91.56 195 PHE A O 1
ATOM 1531 N N . ALA A 1 196 ? 19.766 2.017 -3.251 1.00 93.31 196 ALA A N 1
ATOM 1532 C CA . ALA A 1 196 ? 19.391 1.414 -4.525 1.00 93.31 196 ALA A CA 1
ATOM 1533 C C . ALA A 1 196 ? 17.911 1.659 -4.859 1.00 93.31 196 ALA A C 1
ATOM 1535 O O . ALA A 1 196 ? 17.593 1.905 -6.020 1.00 93.31 196 ALA A O 1
ATOM 1536 N N . LEU A 1 197 ? 17.018 1.652 -3.865 1.00 89.81 197 LEU A N 1
ATOM 1537 C CA . LEU A 1 197 ? 15.601 1.971 -4.041 1.00 89.81 197 LEU A CA 1
ATOM 1538 C C . LEU A 1 197 ? 15.379 3.446 -4.412 1.00 89.81 197 LEU A C 1
ATOM 1540 O O . LEU A 1 197 ? 14.583 3.747 -5.306 1.00 89.81 197 LEU A O 1
ATOM 1544 N N . GLU A 1 198 ? 16.102 4.368 -3.776 1.00 90.31 198 GLU A N 1
ATOM 1545 C CA . GLU A 1 198 ? 16.067 5.795 -4.108 1.00 90.31 198 GLU A CA 1
ATOM 1546 C C . GLU A 1 198 ? 16.584 6.051 -5.534 1.00 90.31 198 GLU A C 1
ATOM 1548 O O . GLU A 1 198 ? 16.003 6.845 -6.277 1.00 90.31 198 GLU A O 1
ATOM 1553 N N . VAL A 1 199 ? 17.640 5.349 -5.960 1.00 90.31 199 VAL A N 1
ATOM 1554 C CA . VAL A 1 199 ? 18.160 5.422 -7.337 1.00 90.31 199 VAL A CA 1
ATOM 1555 C C . VAL A 1 199 ? 17.175 4.798 -8.325 1.00 90.31 199 VAL A C 1
ATOM 1557 O O . VAL A 1 199 ? 16.884 5.391 -9.361 1.00 90.31 199 VAL A O 1
ATOM 1560 N N . HIS A 1 200 ? 16.623 3.627 -7.999 1.00 86.12 200 HIS A N 1
ATOM 1561 C CA . HIS A 1 200 ? 15.663 2.906 -8.836 1.00 86.12 200 HIS A CA 1
ATOM 1562 C C . HIS A 1 200 ? 14.389 3.722 -9.087 1.00 86.12 200 HIS A C 1
ATOM 1564 O O . HIS A 1 200 ? 13.885 3.767 -10.207 1.00 86.12 200 HIS A O 1
ATOM 1570 N N . SER A 1 201 ? 13.887 4.396 -8.052 1.00 84.81 201 SER A N 1
ATOM 1571 C CA . SER A 1 201 ? 12.719 5.279 -8.141 1.00 84.81 201 SER A CA 1
ATOM 1572 C C . SER A 1 201 ? 13.040 6.673 -8.691 1.00 84.81 201 SER A C 1
ATOM 1574 O O . SER A 1 201 ? 12.123 7.453 -8.947 1.00 84.81 201 SER A O 1
ATOM 1576 N N . GLY A 1 202 ? 14.324 6.990 -8.881 1.00 87.00 202 GLY A N 1
ATOM 1577 C CA . GLY A 1 202 ? 14.809 8.277 -9.373 1.00 87.00 202 GLY A CA 1
ATOM 1578 C C . GLY A 1 202 ? 14.766 9.416 -8.354 1.00 87.00 202 GLY A C 1
ATOM 1579 O O . GLY A 1 202 ? 15.099 10.553 -8.698 1.00 87.00 202 GLY A O 1
ATOM 1580 N N . ARG A 1 203 ? 14.371 9.138 -7.107 1.00 89.19 203 ARG A N 1
ATOM 1581 C CA . ARG A 1 203 ? 14.225 10.140 -6.044 1.00 89.19 203 ARG A CA 1
ATOM 1582 C C . ARG A 1 203 ? 15.546 10.798 -5.660 1.00 89.19 203 ARG A C 1
ATOM 1584 O O . ARG A 1 203 ? 15.542 11.984 -5.348 1.00 89.19 203 ARG A O 1
ATOM 1591 N N . VAL A 1 204 ? 16.676 10.099 -5.807 1.00 89.62 204 VAL A N 1
ATOM 1592 C CA . VAL A 1 204 ? 18.015 10.705 -5.637 1.00 89.62 204 VAL A CA 1
ATOM 1593 C C . VAL A 1 204 ? 18.232 11.907 -6.564 1.00 89.62 204 VAL A C 1
ATOM 1595 O O . VAL A 1 204 ? 18.956 12.829 -6.203 1.00 89.62 204 VAL A O 1
ATOM 1598 N N . PHE A 1 205 ? 17.622 11.919 -7.754 1.00 86.62 205 PHE A N 1
ATOM 1599 C CA . PHE A 1 205 ? 17.883 12.947 -8.764 1.00 86.62 205 PHE A CA 1
ATOM 1600 C C . PHE A 1 205 ? 16.925 14.138 -8.685 1.00 86.62 205 PHE A C 1
ATOM 1602 O O . PHE A 1 205 ? 17.359 15.273 -8.860 1.00 86.62 205 PHE A O 1
ATOM 1609 N N . ILE A 1 206 ? 15.628 13.888 -8.470 1.00 86.12 206 ILE A N 1
ATOM 1610 C CA . ILE A 1 206 ? 14.575 14.924 -8.544 1.00 86.12 206 ILE A CA 1
ATOM 1611 C C . ILE A 1 206 ? 13.564 14.855 -7.384 1.00 86.12 206 ILE A C 1
ATOM 1613 O O . ILE A 1 206 ? 12.446 15.361 -7.494 1.00 86.12 206 ILE A O 1
ATOM 1617 N N . GLY A 1 207 ? 13.942 14.228 -6.266 1.00 85.44 207 GLY A N 1
ATOM 1618 C CA . GLY A 1 207 ? 13.123 14.133 -5.056 1.00 85.44 207 GLY A CA 1
ATOM 1619 C C . GLY A 1 207 ? 11.822 13.351 -5.257 1.00 85.44 207 GLY A C 1
ATOM 1620 O O . GLY A 1 207 ? 11.682 12.563 -6.191 1.00 85.44 207 GLY A O 1
ATOM 1621 N N . SER A 1 208 ? 10.832 13.577 -4.390 1.00 80.50 208 SER A N 1
ATOM 1622 C CA . SER A 1 208 ? 9.576 12.806 -4.358 1.00 80.50 208 SER A CA 1
ATOM 1623 C C . SER A 1 208 ? 8.778 12.842 -5.667 1.00 80.50 208 SER A C 1
ATOM 1625 O O . SER A 1 208 ? 8.091 11.867 -5.983 1.00 80.50 208 SER A O 1
ATOM 1627 N N . VAL A 1 209 ? 8.922 13.911 -6.465 1.00 81.50 209 VAL A N 1
ATOM 1628 C CA . VAL A 1 209 ? 8.297 14.054 -7.795 1.00 81.50 209 VAL A CA 1
ATOM 1629 C C . VAL A 1 209 ? 8.744 12.937 -8.747 1.00 81.50 209 VAL A C 1
ATOM 1631 O O . VAL A 1 209 ? 7.954 12.498 -9.588 1.00 81.50 209 VAL A O 1
ATOM 1634 N N . ALA A 1 210 ? 9.962 12.404 -8.569 1.00 81.75 210 ALA A N 1
ATOM 1635 C CA . ALA A 1 210 ? 10.494 11.291 -9.355 1.00 81.75 210 ALA A CA 1
ATOM 1636 C C . ALA A 1 210 ? 9.544 10.092 -9.397 1.00 81.75 210 ALA A C 1
ATOM 1638 O O . ALA A 1 210 ? 9.353 9.490 -10.451 1.00 81.75 210 ALA A O 1
ATOM 1639 N N . THR A 1 211 ? 8.880 9.807 -8.276 1.00 76.44 211 THR A N 1
ATOM 1640 C CA . THR A 1 211 ? 7.960 8.674 -8.117 1.00 76.44 211 THR A CA 1
ATOM 1641 C C . THR A 1 211 ? 6.875 8.632 -9.198 1.00 76.44 211 THR A C 1
ATOM 1643 O O . THR A 1 211 ? 6.421 7.548 -9.567 1.00 76.44 211 THR A O 1
ATOM 1646 N N . TYR A 1 212 ? 6.480 9.795 -9.722 1.00 78.44 212 TYR A N 1
ATOM 1647 C CA . TYR A 1 212 ? 5.427 9.920 -10.725 1.00 78.44 212 TYR A CA 1
ATOM 1648 C C . TYR A 1 212 ? 5.967 10.035 -12.150 1.00 78.44 212 TYR A C 1
ATOM 1650 O O . TYR A 1 212 ? 5.411 9.429 -13.058 1.00 78.44 212 TYR A O 1
ATOM 1658 N N . VAL A 1 213 ? 7.046 10.793 -12.365 1.00 83.94 213 VAL A N 1
ATOM 1659 C CA . VAL A 1 213 ? 7.471 11.186 -13.725 1.00 83.94 213 VAL A CA 1
ATOM 1660 C C . VAL A 1 213 ? 8.740 10.492 -14.215 1.00 83.94 213 VAL A C 1
ATOM 1662 O O . VAL A 1 213 ? 8.967 10.408 -15.422 1.00 83.9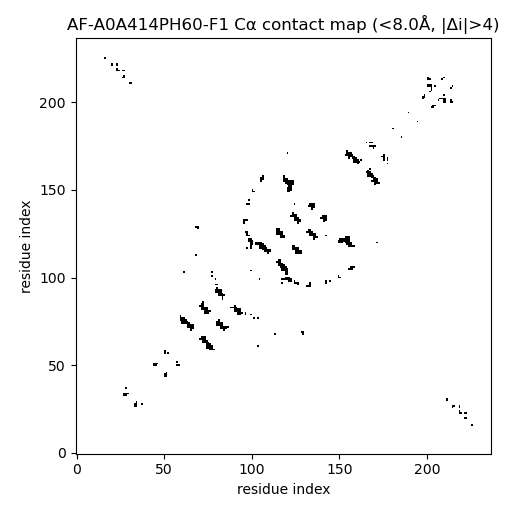4 213 VAL A O 1
ATOM 1665 N N . PHE A 1 214 ? 9.572 9.970 -13.311 1.00 86.94 214 PHE A N 1
ATOM 1666 C CA . PHE A 1 214 ? 10.915 9.492 -13.646 1.00 86.94 214 PHE A CA 1
ATOM 1667 C C . PHE A 1 214 ? 10.899 8.342 -14.655 1.00 86.94 214 PHE A C 1
ATOM 1669 O O . PHE A 1 214 ? 11.630 8.376 -15.646 1.00 86.94 214 PHE A O 1
ATOM 1676 N N . VAL A 1 215 ? 10.013 7.360 -14.455 1.00 88.25 215 VAL A N 1
ATOM 1677 C CA . VAL A 1 215 ? 9.885 6.202 -15.353 1.00 88.25 215 VAL A CA 1
ATOM 1678 C C . VAL A 1 215 ? 9.486 6.621 -16.774 1.00 88.25 215 VAL A C 1
ATOM 1680 O O . VAL A 1 215 ? 9.959 6.034 -17.748 1.00 88.25 215 VAL A O 1
ATOM 1683 N N . PHE A 1 216 ? 8.685 7.682 -16.915 1.00 89.50 216 PHE A N 1
ATOM 1684 C CA . PHE A 1 216 ? 8.274 8.220 -18.213 1.00 89.50 216 PHE A CA 1
ATOM 1685 C C . PHE A 1 216 ? 9.422 8.919 -18.932 1.00 89.50 216 PHE A C 1
ATOM 1687 O O . PHE A 1 216 ? 9.653 8.657 -20.111 1.00 89.50 216 PHE A O 1
ATOM 1694 N N . LEU A 1 217 ? 10.187 9.744 -18.214 1.00 89.88 217 LEU A N 1
ATOM 1695 C CA . LEU A 1 217 ? 11.330 10.462 -18.778 1.00 89.88 217 LEU A CA 1
ATOM 1696 C C . LEU A 1 217 ? 12.452 9.508 -19.196 1.00 89.88 217 LEU A C 1
ATOM 1698 O O . LEU A 1 217 ? 12.903 9.552 -20.340 1.00 89.88 217 LEU A O 1
ATOM 1702 N N . VAL A 1 218 ? 12.877 8.615 -18.298 1.00 89.06 218 VAL A N 1
ATOM 1703 C CA . VAL A 1 218 ? 13.973 7.675 -18.577 1.00 89.06 218 VAL A CA 1
ATOM 1704 C C . VAL A 1 218 ? 13.540 6.631 -19.598 1.00 89.06 218 VAL A C 1
ATOM 1706 O O . VAL A 1 218 ? 14.254 6.408 -20.572 1.00 89.06 218 VAL A O 1
ATOM 1709 N N . GLY A 1 219 ? 12.346 6.049 -19.442 1.00 88.75 219 GLY A N 1
ATOM 1710 C CA . GLY A 1 219 ? 11.795 5.119 -20.428 1.00 88.75 219 GLY A CA 1
ATOM 1711 C C . GLY A 1 219 ? 11.654 5.768 -21.807 1.00 88.75 219 GLY A C 1
ATOM 1712 O O . GLY A 1 219 ? 12.014 5.159 -22.813 1.00 88.75 219 GLY A O 1
ATOM 1713 N N . GLY A 1 220 ? 11.227 7.033 -21.863 1.00 90.94 220 GLY A N 1
ATOM 1714 C CA . GLY A 1 220 ? 11.082 7.791 -23.106 1.00 90.94 220 GLY A CA 1
ATOM 1715 C C . GLY A 1 220 ? 12.427 8.071 -23.760 1.00 90.94 220 GLY A C 1
ATOM 1716 O O . GLY A 1 220 ? 12.585 7.847 -24.959 1.00 90.94 220 GLY A O 1
ATOM 1717 N N . GLY A 1 221 ? 13.422 8.465 -22.963 1.00 91.94 221 GLY A N 1
ATOM 1718 C CA . GLY A 1 221 ? 14.807 8.607 -23.402 1.00 91.94 221 GLY A CA 1
ATOM 1719 C C . GLY A 1 221 ? 15.380 7.298 -23.949 1.00 91.94 221 GLY A C 1
ATOM 1720 O O . GLY A 1 221 ? 15.985 7.294 -25.019 1.00 91.94 221 GLY A O 1
ATOM 1721 N N . CYS A 1 222 ? 15.129 6.167 -23.282 1.00 90.06 222 CYS A N 1
ATOM 1722 C CA . CYS A 1 222 ? 15.530 4.849 -23.772 1.00 90.06 222 CYS A CA 1
ATOM 1723 C C . CYS A 1 222 ? 14.883 4.532 -25.126 1.00 90.06 222 CYS A C 1
ATOM 1725 O O . CYS A 1 222 ? 15.592 4.205 -26.077 1.00 90.06 222 CYS A O 1
ATOM 1727 N N . VAL A 1 223 ? 13.560 4.677 -25.247 1.00 90.06 223 VAL A N 1
ATOM 1728 C CA . VAL A 1 223 ? 12.833 4.449 -26.508 1.00 90.06 223 VAL A CA 1
ATOM 1729 C C . VAL A 1 223 ? 13.365 5.365 -27.615 1.00 90.06 223 VAL A C 1
ATOM 1731 O O . VAL A 1 223 ? 13.617 4.899 -28.728 1.00 90.06 223 VAL A O 1
ATOM 1734 N N . TRP A 1 224 ? 13.602 6.643 -27.311 1.00 91.44 224 TRP A N 1
ATOM 1735 C CA . TRP A 1 224 ? 14.147 7.626 -28.247 1.00 91.44 224 TRP A CA 1
ATOM 1736 C C . TRP A 1 224 ? 15.544 7.248 -28.747 1.00 91.44 224 TRP A C 1
ATOM 1738 O O . TRP A 1 224 ? 15.781 7.227 -29.957 1.00 91.44 224 TRP A O 1
ATOM 1748 N N . CYS A 1 225 ? 16.466 6.900 -27.848 1.00 89.44 225 CYS A N 1
ATOM 1749 C CA . CYS A 1 225 ? 17.818 6.460 -28.199 1.00 89.44 225 CYS A CA 1
ATOM 1750 C C . CYS A 1 225 ? 17.801 5.199 -29.074 1.00 89.44 225 CYS A C 1
ATOM 1752 O O . CYS A 1 225 ? 18.525 5.117 -30.068 1.00 89.44 225 CYS A O 1
ATOM 1754 N N . LEU A 1 226 ? 16.940 4.228 -28.753 1.00 87.75 226 LEU A N 1
ATOM 1755 C CA . LEU A 1 226 ? 16.803 3.009 -29.551 1.00 87.75 226 LEU A CA 1
ATOM 1756 C C . LEU A 1 226 ? 16.213 3.300 -30.937 1.00 87.75 226 LEU A C 1
ATOM 1758 O O . LEU A 1 226 ? 16.694 2.772 -31.943 1.00 87.75 226 LEU A O 1
ATOM 1762 N N . TRP A 1 227 ? 15.201 4.165 -31.011 1.00 85.88 227 TRP A N 1
ATOM 1763 C CA . TRP A 1 227 ? 14.554 4.534 -32.268 1.00 85.88 227 TRP A CA 1
ATOM 1764 C C . TRP A 1 227 ? 15.477 5.335 -33.190 1.00 85.88 227 TRP A C 1
ATOM 1766 O O . TRP A 1 227 ? 15.605 5.013 -34.375 1.00 85.88 227 TRP A O 1
ATOM 1776 N N . THR A 1 228 ? 16.160 6.346 -32.651 1.00 88.06 228 THR A N 1
ATOM 1777 C CA . THR A 1 228 ? 17.127 7.158 -33.401 1.00 88.06 228 THR A CA 1
ATOM 1778 C C . THR A 1 228 ? 18.310 6.315 -33.870 1.00 88.06 228 THR A C 1
ATOM 1780 O O . THR A 1 228 ? 18.648 6.355 -35.054 1.00 88.06 228 THR A O 1
ATOM 1783 N N . GLY A 1 229 ? 18.868 5.463 -33.003 1.00 85.44 229 GLY A N 1
ATOM 1784 C CA . GLY A 1 229 ? 19.930 4.524 -33.372 1.00 85.44 229 GLY A CA 1
ATOM 1785 C C . GLY A 1 229 ? 19.505 3.553 -34.478 1.00 85.44 229 GLY A C 1
ATOM 1786 O O . GLY A 1 229 ? 20.242 3.336 -35.445 1.00 85.44 229 GLY A O 1
ATOM 1787 N N . TYR A 1 230 ? 18.278 3.023 -34.407 1.00 82.25 230 TYR A N 1
ATOM 1788 C CA . TYR A 1 230 ? 17.721 2.182 -35.467 1.00 82.25 230 TYR A CA 1
ATOM 1789 C C . TYR A 1 230 ? 17.567 2.941 -36.796 1.00 82.25 230 TYR A C 1
ATOM 1791 O O . TYR A 1 230 ? 17.910 2.401 -37.854 1.00 82.25 230 TYR A O 1
ATOM 1799 N N . ARG A 1 231 ? 17.091 4.196 -36.762 1.00 84.31 231 ARG A N 1
ATOM 1800 C CA . ARG A 1 231 ? 16.951 5.038 -37.961 1.00 84.31 231 ARG A CA 1
ATOM 1801 C C . ARG A 1 231 ? 18.290 5.352 -38.620 1.00 84.31 231 ARG A C 1
ATOM 1803 O O . ARG A 1 231 ? 18.398 5.163 -39.828 1.00 84.31 231 ARG A O 1
ATOM 1810 N N . VAL A 1 232 ? 19.301 5.761 -37.852 1.00 84.81 232 VAL A N 1
ATOM 1811 C CA . VAL A 1 232 ? 20.653 6.031 -38.377 1.00 84.81 232 VAL A CA 1
ATOM 1812 C C . VAL A 1 232 ? 21.223 4.786 -39.057 1.00 84.81 232 VAL A C 1
ATOM 1814 O O . VAL A 1 232 ? 21.732 4.863 -40.171 1.00 84.81 232 VAL A O 1
ATOM 1817 N N . ARG A 1 233 ? 21.051 3.601 -38.455 1.00 76.69 233 ARG A N 1
ATOM 1818 C CA . ARG A 1 233 ? 21.488 2.342 -39.078 1.00 76.69 233 ARG A CA 1
ATOM 1819 C C . ARG A 1 233 ? 20.768 2.050 -40.394 1.00 76.69 233 ARG A C 1
ATOM 1821 O O . ARG A 1 233 ? 21.389 1.530 -41.313 1.00 76.69 233 ARG A O 1
ATOM 1828 N N . LYS A 1 234 ? 19.458 2.312 -40.474 1.00 72.62 234 LYS A N 1
ATOM 1829 C CA . LYS A 1 234 ? 18.678 2.084 -41.700 1.00 72.62 234 LYS A CA 1
ATOM 1830 C C . LYS A 1 234 ? 19.053 3.077 -42.805 1.00 72.62 234 LYS A C 1
ATOM 1832 O O . LYS A 1 234 ? 19.007 2.684 -43.957 1.00 72.62 234 LYS A O 1
ATOM 1837 N N . GLY A 1 235 ? 19.420 4.312 -42.456 1.00 72.31 235 GLY A N 1
ATOM 1838 C CA . GLY A 1 235 ? 19.905 5.319 -43.408 1.00 72.31 235 GLY A CA 1
ATOM 1839 C C . GLY A 1 235 ? 21.341 5.093 -43.894 1.00 72.31 235 GLY A C 1
ATOM 1840 O O . GLY A 1 235 ? 21.684 5.545 -44.976 1.00 72.31 235 GLY A O 1
ATOM 1841 N N . ASN A 1 236 ? 22.161 4.368 -43.125 1.00 58.12 236 ASN A N 1
ATOM 1842 C CA . ASN A 1 236 ? 23.526 3.972 -43.503 1.00 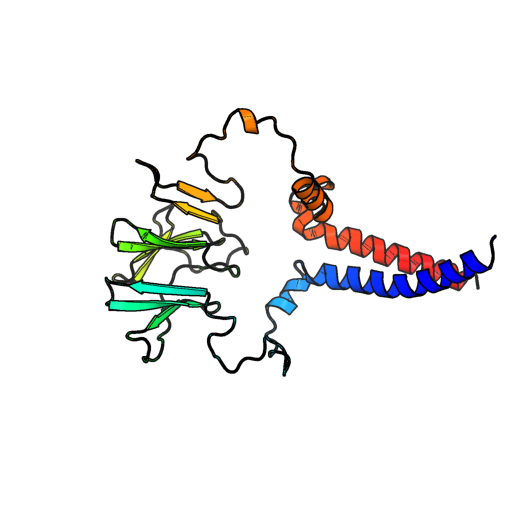58.12 236 ASN A CA 1
ATOM 1843 C C . ASN A 1 236 ? 23.597 2.616 -44.242 1.00 58.12 236 ASN A C 1
ATOM 1845 O O . ASN A 1 236 ? 24.691 2.074 -44.416 1.00 58.12 236 ASN A O 1
ATOM 1849 N N . LYS A 1 237 ? 22.452 2.037 -44.619 1.00 50.25 237 LYS A N 1
ATOM 1850 C CA . LYS A 1 237 ? 22.346 0.866 -45.501 1.00 50.25 237 LYS A CA 1
ATOM 1851 C C . LYS A 1 237 ? 21.819 1.297 -46.856 1.00 50.25 237 LYS A C 1
ATOM 1853 O O . LYS A 1 237 ? 22.289 0.701 -47.844 1.00 50.25 237 LYS A O 1
#

Foldseek 3Di:
DPDVVVVCCVVVVVVVLVVLLVCLVVLLCVFPPNVVVVVPDDDDDDPPDPQDDPDPCRQFWDDWDQQPVVCWIWTQTLVGIWTGNDPPGDTDHDPLGADAFNVGFLAWDADPVSWTFTAAQQATWTHDPVVSFIAGPPPRHGHDPDPDPSGHPFGWNDWDPPPPPDIFTQGPPPGTPPDDDPPVCPPDDDDPVVVVVCVVLVCVPVHPVSVHCVSVVVSVVSNVVSVVVVVVVVVVD

Sequence (237 aa):
WTRLSLLWHDKLGRTTIILTLLVAVTGWCLRPPVMIPLALTKTPALPGTSLDSPNPWHDKLRMVRYDDMCGDWLLSTSEGFYSLASPDAVPVKVEEAPPVSVMGLNVWQKDKQGNWLAGSFSGLFVWDRQQGWVTDYFTGEEAEDTAGPPFGKFAVSGYSADFKGKECVVEYYEGTDALAQPGELSTQPMSLWNFALEVHSGRVFIGSVATYVFVFLVGGGCVWCLWTGYRVRKGNK

Mean predicted aligned error: 8.64 Å